Protein AF-A0A1F3RFE7-F1 (afdb_monomer)

Secondary structure (DSSP, 8-state):
--S-BSS-EEEEEEEEEE-TTPPPEEEEEEEESSTTSS-EEEEEEEE--SS-EEEEEEEEE-SSBEEEEEE--SS---EEEEEEEEE----------TTTT--TT--BS-TT-TTSEEEE-SS-EEEEETTTTEEEEEEEEE-GGG---PPP----B--TTS-TTS----GGGGTTSSSEEEESS-GGG--SSHHHHHHHTBGGGEEEE-HHIIIIIIHHHHHHHHHHHHTTEEEEEEEEEESS-EEETTEEESEEGGGTEE--SEEEEEEEEEES-S-HHHH--TT-EEEEEEEE-BTT--SS-GGGGEE-HHHHHHHH---TTTTS-HHHHHHHHT---

Mean predicted aligned error: 4.18 Å

pLDDT: mean 96.56, std 3.45, range [63.28, 98.94]

Solvent-accessible surface area (backbone atoms only — not comparable to full-atom values): 17774 Å² total; per-residue (Å²): 95,101,58,68,41,70,49,20,28,31,37,37,36,39,29,34,16,21,35,84,86,44,53,73,33,32,36,28,39,29,37,14,72,61,92,69,76,54,77,47,81,72,48,78,46,81,34,79,39,70,58,79,42,74,48,82,44,78,63,69,38,74,39,53,32,27,48,44,82,40,83,62,46,97,65,92,47,49,69,43,74,61,63,73,49,75,40,60,34,54,59,69,58,55,83,60,68,43,55,71,44,35,62,40,72,70,47,40,81,40,83,93,37,48,62,36,22,34,48,82,51,100,78,38,32,30,26,33,15,52,79,40,40,27,34,59,32,34,30,24,48,43,23,49,53,33,52,60,79,35,70,89,71,89,61,61,34,51,47,80,87,56,61,87,88,48,79,68,52,44,62,72,50,45,60,93,55,44,36,38,87,29,56,56,58,49,50,82,67,23,13,46,39,58,69,51,26,53,60,36,31,26,36,65,39,25,43,55,23,8,50,38,19,45,77,28,19,50,42,43,50,50,51,48,51,53,54,44,16,68,68,59,19,28,36,45,36,39,24,35,51,41,76,62,46,14,22,27,82,85,45,78,34,50,48,37,57,92,58,50,28,49,17,23,26,26,36,37,39,41,36,40,52,42,70,33,48,76,64,61,67,79,68,60,50,65,81,46,53,54,50,24,37,56,41,63,22,23,48,85,37,58,51,71,69,44,73,82,29,56,38,26,44,53,60,51,24,77,71,70,76,38,45,71,51,66,61,44,59,64,83,34,39,61,52,44,28,69,41,69,121

Radius of gyration: 24.04 Å; Cα contacts (8 Å, |Δi|>4): 835; chains: 1; bounding box: 62×42×63 Å

Structure (mmCIF, N/CA/C/O backbone):
data_AF-A0A1F3RFE7-F1
#
_entry.id   AF-A0A1F3RFE7-F1
#
loop_
_atom_site.group_PDB
_atom_site.id
_atom_site.type_symbol
_atom_site.label_atom_id
_atom_site.label_alt_id
_atom_site.label_comp_id
_atom_site.label_asym_id
_atom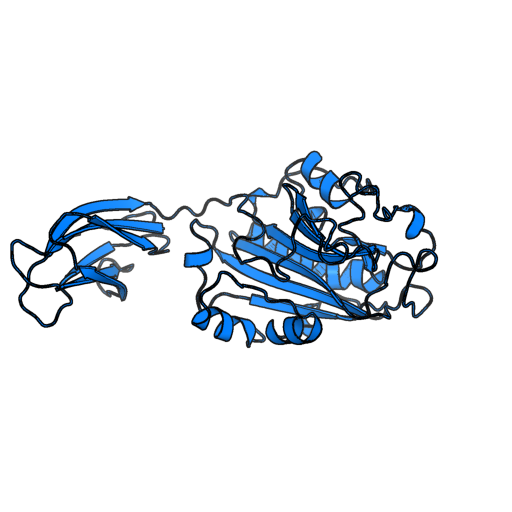_site.label_entity_id
_atom_site.label_seq_id
_atom_site.pdbx_PDB_ins_code
_atom_site.Cartn_x
_atom_site.Cartn_y
_atom_site.Cartn_z
_atom_site.occupancy
_atom_site.B_iso_or_equiv
_atom_site.auth_seq_id
_atom_site.auth_comp_id
_atom_site.auth_asym_id
_atom_site.auth_atom_id
_atom_site.pdbx_PDB_model_num
ATOM 1 N N . MET A 1 1 ? -20.368 6.779 30.791 1.00 66.25 1 MET A N 1
ATOM 2 C CA . MET A 1 1 ? -19.354 7.217 31.783 1.00 66.25 1 MET A CA 1
ATOM 3 C C . MET A 1 1 ? -19.414 8.733 31.907 1.00 66.25 1 MET A C 1
ATOM 5 O O . MET A 1 1 ? -19.611 9.380 30.891 1.00 66.25 1 MET A O 1
ATOM 9 N N . ASN A 1 2 ? -19.243 9.307 33.105 1.00 80.50 2 ASN A N 1
ATOM 10 C CA . ASN A 1 2 ? -19.330 10.768 33.316 1.00 80.50 2 ASN A CA 1
ATOM 11 C C . ASN A 1 2 ? -17.983 11.498 33.159 1.00 80.50 2 ASN A C 1
ATOM 13 O O . ASN A 1 2 ? -17.828 12.623 33.624 1.00 80.50 2 ASN A O 1
ATOM 17 N N . PHE A 1 3 ? -16.996 10.860 32.532 1.00 86.44 3 PHE A N 1
ATOM 18 C CA . PHE A 1 3 ? -15.676 11.431 32.287 1.00 86.44 3 PHE A CA 1
ATOM 19 C C . PHE A 1 3 ? -15.233 11.130 30.857 1.00 86.44 3 PHE A C 1
ATOM 21 O O . PHE A 1 3 ? -15.746 10.207 30.224 1.00 86.44 3 PHE A O 1
ATOM 28 N N . ASN A 1 4 ? -14.288 11.922 30.357 1.00 92.12 4 ASN A N 1
ATOM 29 C CA . ASN A 1 4 ? -13.714 11.739 29.030 1.00 92.12 4 ASN A CA 1
ATOM 30 C C . ASN A 1 4 ? -12.366 11.026 29.139 1.00 92.12 4 ASN A C 1
ATOM 32 O O . ASN A 1 4 ? -11.594 11.308 30.055 1.00 92.12 4 ASN A O 1
ATOM 36 N N . LEU A 1 5 ? -12.072 10.174 28.167 1.00 94.38 5 LEU A N 1
ATOM 37 C CA . LEU A 1 5 ? -10.718 9.734 27.867 1.00 94.38 5 LEU A CA 1
ATOM 38 C C . LEU A 1 5 ? -10.001 10.852 27.118 1.00 94.38 5 LEU A C 1
ATOM 40 O O . LEU A 1 5 ? -10.597 11.489 26.250 1.00 94.38 5 LEU A O 1
ATOM 44 N N . SER A 1 6 ? -8.735 11.093 27.446 1.00 93.25 6 SER A N 1
ATOM 45 C CA . SER A 1 6 ? -7.940 12.153 26.811 1.00 93.25 6 SER A CA 1
ATOM 46 C C . SER A 1 6 ? -7.315 11.710 25.486 1.00 93.25 6 SER A C 1
ATOM 48 O O . SER A 1 6 ? -7.152 12.534 24.590 1.00 93.25 6 SER A O 1
ATOM 50 N N . ASN A 1 7 ? -6.998 10.418 25.359 1.00 92.56 7 ASN A N 1
ATOM 51 C CA . ASN A 1 7 ? -6.187 9.863 24.271 1.00 92.56 7 ASN A CA 1
ATOM 52 C C . ASN A 1 7 ? -7.011 9.137 23.197 1.00 92.56 7 ASN A C 1
ATOM 54 O O . ASN A 1 7 ? -6.445 8.495 22.320 1.00 92.56 7 ASN A O 1
ATOM 58 N N . GLY A 1 8 ? -8.338 9.216 23.244 1.00 94.75 8 GLY A N 1
ATOM 59 C CA . GLY A 1 8 ? -9.189 8.486 22.306 1.00 94.75 8 GLY A CA 1
ATOM 60 C C . GLY A 1 8 ? -9.403 7.033 22.695 1.00 94.75 8 GLY A C 1
ATOM 61 O O . GLY A 1 8 ? -9.153 6.636 23.831 1.00 94.75 8 GLY A O 1
ATOM 62 N N . ALA A 1 9 ? -9.909 6.257 21.745 1.00 95.69 9 ALA A N 1
ATOM 63 C CA . ALA A 1 9 ? -10.039 4.815 21.862 1.00 95.69 9 ALA A CA 1
ATOM 64 C C . ALA A 1 9 ? -9.860 4.154 20.494 1.00 95.69 9 ALA A C 1
ATOM 66 O O . ALA A 1 9 ? -10.574 4.473 19.539 1.00 95.69 9 ALA A O 1
ATOM 67 N N . SER A 1 10 ? -8.933 3.205 20.413 1.00 95.50 10 SER A N 1
ATOM 68 C CA . SER A 1 10 ? -8.757 2.335 19.249 1.00 95.50 10 SER A CA 1
ATOM 69 C C . SER A 1 10 ? -9.736 1.167 19.310 1.00 95.50 10 SER A C 1
ATOM 71 O O . SER A 1 10 ? -10.573 0.997 18.421 1.00 95.50 10 SER A O 1
ATOM 73 N N . ARG A 1 11 ? -9.698 0.413 20.409 1.00 95.94 11 ARG A N 1
ATOM 74 C CA . ARG A 1 11 ? -10.476 -0.807 20.615 1.00 95.94 11 ARG A CA 1
ATOM 75 C C . ARG A 1 11 ? -11.133 -0.818 21.989 1.00 95.94 11 ARG A C 1
ATOM 77 O O . ARG A 1 11 ? -10.543 -0.420 22.988 1.00 95.94 11 ARG A O 1
ATOM 84 N N . ILE A 1 12 ? -12.366 -1.303 22.041 1.00 96.88 12 ILE A N 1
ATOM 85 C CA . ILE A 1 12 ? -13.178 -1.411 23.250 1.00 96.88 12 ILE A CA 1
ATOM 86 C C . ILE A 1 12 ? -13.664 -2.848 23.360 1.00 96.88 12 ILE A C 1
ATOM 88 O O . ILE A 1 12 ? -14.218 -3.393 22.409 1.00 96.88 12 ILE A O 1
ATOM 92 N N . ILE A 1 13 ? -13.456 -3.466 24.515 1.00 97.44 13 ILE A N 1
ATOM 93 C CA . ILE A 1 13 ? -13.870 -4.838 24.793 1.00 97.44 13 ILE A CA 1
ATOM 94 C C . ILE A 1 13 ? -14.879 -4.803 25.933 1.00 97.44 13 ILE A C 1
ATOM 96 O O . ILE A 1 13 ? -14.584 -4.267 27.001 1.00 97.44 13 ILE A O 1
ATOM 100 N N . VAL A 1 14 ? -16.059 -5.378 25.702 1.00 97.31 14 VAL A N 1
ATOM 101 C CA . VAL A 1 14 ? -17.155 -5.409 26.678 1.00 97.31 14 VAL A CA 1
ATOM 102 C C . VAL A 1 14 ? -17.560 -6.848 26.954 1.00 97.31 14 VAL A C 1
ATOM 104 O O . VAL A 1 14 ? -18.025 -7.558 26.059 1.00 97.31 14 VAL A O 1
ATOM 107 N N . SER A 1 15 ? -17.420 -7.271 28.207 1.00 97.88 15 SER A N 1
ATOM 108 C CA . SER A 1 15 ? -18.002 -8.521 28.687 1.00 97.88 15 SER A CA 1
ATOM 109 C C . SER A 1 15 ? -19.514 -8.356 28.829 1.00 97.88 15 SER A C 1
ATOM 111 O O . SER A 1 15 ? -19.982 -7.475 29.552 1.00 97.88 15 SER A O 1
ATOM 113 N N . ASN A 1 16 ? -20.291 -9.191 28.140 1.00 97.31 16 ASN A N 1
ATOM 114 C CA . ASN A 1 16 ? -21.745 -9.151 28.214 1.00 97.31 16 ASN A CA 1
ATOM 115 C C . ASN A 1 16 ? -22.404 -10.533 28.120 1.00 97.31 16 ASN A C 1
ATOM 117 O O . ASN A 1 16 ? -21.792 -11.512 27.694 1.00 97.31 16 ASN A O 1
ATOM 121 N N . ALA A 1 17 ? -23.651 -10.612 28.583 1.00 97.69 17 ALA A N 1
ATOM 122 C CA . ALA A 1 17 ? -24.504 -11.794 28.507 1.00 97.69 17 ALA A CA 1
ATOM 123 C C . ALA A 1 17 ? -25.983 -11.422 28.651 1.00 97.69 17 ALA A C 1
ATOM 125 O O . ALA A 1 17 ? -26.333 -10.384 29.211 1.00 97.69 17 ALA A O 1
ATOM 126 N N . ILE A 1 18 ? -26.865 -12.309 28.208 1.00 97.44 18 ILE A N 1
ATOM 127 C CA . ILE A 1 18 ? -28.293 -12.246 28.500 1.00 97.44 18 ILE A CA 1
ATOM 128 C C . ILE A 1 18 ? -28.485 -12.331 30.020 1.00 97.44 18 ILE A C 1
ATOM 130 O O . ILE A 1 18 ? -27.854 -13.149 30.697 1.00 97.44 18 ILE A O 1
ATOM 134 N N . TYR A 1 19 ? -29.359 -11.488 30.570 1.00 96.88 19 TYR A N 1
ATOM 135 C CA . TYR A 1 19 ? -29.673 -11.522 31.994 1.00 96.88 19 TYR A CA 1
ATOM 136 C C . TYR A 1 19 ? -30.578 -12.714 32.335 1.00 96.88 19 TYR A C 1
ATOM 138 O O . TYR A 1 19 ? -31.718 -12.791 31.880 1.00 96.88 19 TYR A O 1
ATOM 146 N N . GLY A 1 20 ? -30.113 -13.618 33.201 1.00 95.31 20 GLY A N 1
ATOM 147 C CA . GLY A 1 20 ? -30.935 -14.704 33.740 1.00 95.31 20 GLY A CA 1
ATOM 148 C C . GLY A 1 20 ? -31.538 -15.587 32.644 1.00 95.31 20 GLY A C 1
ATOM 149 O O . GLY A 1 20 ? -30.804 -16.232 31.901 1.00 95.31 20 GLY A O 1
ATOM 150 N N . VAL A 1 21 ? -32.872 -15.614 32.568 1.00 95.12 21 VAL A N 1
ATOM 151 C CA . VAL A 1 21 ? -33.660 -16.376 31.578 1.00 95.12 21 VAL A CA 1
ATOM 152 C C . VAL A 1 21 ? -34.335 -15.474 30.541 1.00 95.12 21 VAL A C 1
ATOM 154 O O . VAL A 1 21 ? -35.239 -15.922 29.837 1.00 95.12 21 VAL A O 1
ATOM 157 N N . ASP A 1 22 ? -33.944 -14.199 30.476 1.00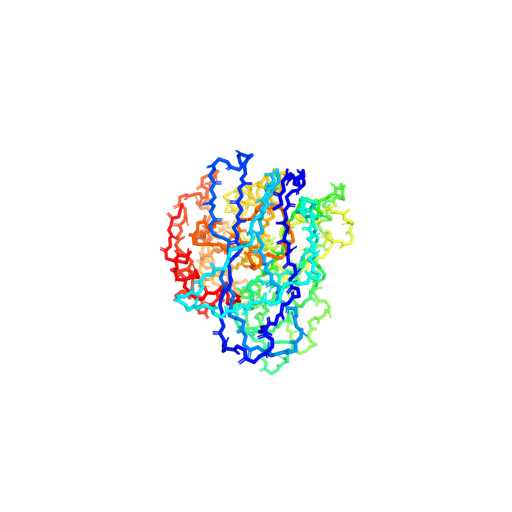 97.19 22 ASP A N 1
ATOM 158 C CA . ASP A 1 22 ? -34.456 -13.277 29.468 1.00 97.19 22 ASP A CA 1
ATOM 159 C C . ASP A 1 22 ? -34.104 -13.807 28.052 1.00 97.19 22 ASP A C 1
ATOM 161 O O . ASP A 1 22 ? -33.265 -14.691 27.884 1.00 97.19 22 ASP A O 1
ATOM 165 N N . GLN A 1 23 ? -34.768 -13.309 27.010 1.00 95.56 23 GLN A N 1
ATOM 166 C CA . GLN A 1 23 ? -34.441 -13.670 25.623 1.00 95.56 23 GLN A CA 1
ATOM 167 C C . GLN A 1 23 ? -33.270 -12.827 25.091 1.00 95.56 23 GLN A C 1
ATOM 169 O O . GLN A 1 23 ? -32.826 -11.876 25.738 1.00 95.56 23 GLN A O 1
ATOM 174 N N . SER A 1 24 ? -32.782 -13.147 23.886 1.00 95.44 24 SER A N 1
ATOM 175 C CA . SER A 1 24 ? -31.752 -12.343 23.219 1.00 95.44 24 SER A CA 1
ATOM 176 C C . SER A 1 24 ? -32.157 -10.870 23.113 1.00 95.44 24 SER A C 1
ATOM 178 O O . SER A 1 24 ? -33.315 -10.523 22.854 1.00 95.44 24 SER A O 1
ATOM 180 N N . SER A 1 25 ? -31.175 -9.998 23.314 1.00 95.56 25 SER A N 1
ATOM 181 C CA . SER A 1 25 ? -31.355 -8.548 23.340 1.00 95.56 25 SER A CA 1
ATOM 182 C C . SER A 1 25 ? -30.183 -7.860 22.633 1.00 95.56 25 SER A C 1
ATOM 184 O O . SER A 1 25 ? -29.285 -8.516 22.108 1.00 95.56 25 SER A O 1
ATOM 186 N N . GLN A 1 26 ? -30.204 -6.535 22.564 1.00 96.31 26 GLN A N 1
ATOM 187 C CA . GLN A 1 26 ? -29.203 -5.728 21.877 1.00 96.31 26 GLN A CA 1
ATOM 188 C C . GLN A 1 26 ? -28.777 -4.562 22.756 1.00 96.31 26 GLN A C 1
ATOM 190 O O . GLN A 1 26 ? -29.587 -3.964 23.471 1.00 96.31 26 GLN A O 1
ATOM 195 N N . TRP A 1 27 ? -27.499 -4.222 22.668 1.00 96.19 27 TRP A N 1
ATOM 196 C CA . TRP A 1 27 ? -26.968 -2.982 23.206 1.00 96.19 27 TRP A CA 1
ATOM 197 C C . TRP A 1 27 ? -26.151 -2.270 22.135 1.00 96.19 27 TRP A C 1
ATOM 199 O O . TRP A 1 27 ? -25.726 -2.854 21.141 1.00 96.19 27 TRP A O 1
ATOM 209 N N . SER A 1 28 ? -25.951 -0.975 22.319 1.00 96.88 28 SER A N 1
ATOM 210 C CA . SER A 1 28 ? -25.206 -0.139 21.391 1.00 96.88 28 SER A CA 1
ATOM 211 C C . SER A 1 28 ? -24.190 0.701 22.136 1.00 96.88 28 SER A C 1
ATOM 213 O O . SER A 1 28 ? -24.470 1.208 23.225 1.00 96.88 28 SER A O 1
ATOM 215 N N . LEU A 1 29 ? -23.015 0.842 21.535 1.00 97.00 29 LEU A N 1
ATOM 216 C CA . LEU A 1 29 ? -21.979 1.746 21.997 1.00 97.00 29 LEU A CA 1
ATOM 217 C C . LEU A 1 29 ? -22.152 3.088 21.292 1.00 97.00 29 LEU A C 1
ATOM 219 O O . LEU A 1 29 ? -22.315 3.135 20.072 1.00 97.00 29 LEU A O 1
ATOM 223 N N . TRP A 1 30 ? -22.094 4.169 22.055 1.00 97.31 30 TRP A N 1
ATOM 224 C CA . TRP A 1 30 ? -22.169 5.539 21.566 1.00 97.31 30 TRP A CA 1
ATOM 225 C C . TRP A 1 30 ? -20.961 6.321 22.051 1.00 97.31 30 TRP A C 1
ATOM 227 O O . TRP A 1 30 ? -20.507 6.109 23.177 1.00 97.31 30 TRP A O 1
ATOM 237 N N . SER A 1 31 ? -20.471 7.236 21.223 1.00 97.12 31 SER A N 1
ATOM 238 C CA . SER A 1 31 ? -19.371 8.134 21.547 1.00 97.12 31 SER A CA 1
ATOM 239 C C . SER A 1 31 ? -19.787 9.597 21.438 1.00 97.12 31 SER A C 1
ATOM 241 O O . SER A 1 31 ? -20.692 9.953 20.682 1.00 97.12 31 SER A O 1
ATOM 243 N N . SER A 1 32 ? -19.112 10.446 22.203 1.00 97.00 32 SER A N 1
ATOM 244 C CA . SER A 1 32 ? -19.192 11.901 22.115 1.00 97.00 32 SER A CA 1
ATOM 245 C C . SER A 1 32 ? -17.781 12.474 22.188 1.00 97.00 32 SER A C 1
ATOM 247 O O . SER A 1 32 ? -17.002 12.102 23.067 1.00 97.00 32 SER A O 1
ATOM 249 N N . VAL A 1 33 ? -17.457 13.379 21.267 1.00 96.00 33 VAL A N 1
ATOM 250 C CA . VAL A 1 33 ? -16.163 14.089 21.202 1.00 96.00 33 VAL A CA 1
ATOM 251 C C . VAL A 1 33 ? -16.275 15.547 21.669 1.00 96.00 33 VAL A C 1
ATOM 253 O O . VAL A 1 33 ? -15.308 16.300 21.623 1.00 96.00 33 VAL A O 1
ATOM 256 N N . ASP A 1 34 ? -17.456 15.948 22.144 1.00 94.88 34 ASP A N 1
ATOM 257 C CA . ASP A 1 34 ? -17.828 17.318 22.508 1.00 94.88 34 ASP A CA 1
ATOM 258 C C . ASP A 1 34 ? -18.398 17.399 23.934 1.00 94.88 34 ASP A C 1
ATOM 260 O O . ASP A 1 34 ? -19.372 18.093 24.214 1.00 94.88 34 ASP A O 1
ATOM 264 N N . ASP A 1 35 ? -17.780 16.664 24.861 1.00 92.88 35 ASP A N 1
ATOM 265 C CA . ASP A 1 35 ? -18.133 16.670 26.287 1.00 92.88 35 ASP A CA 1
ATOM 266 C C . ASP A 1 35 ? -19.557 16.180 26.619 1.00 92.88 35 ASP A C 1
ATOM 268 O O . ASP A 1 35 ? -20.080 16.442 27.708 1.00 92.88 35 ASP A O 1
ATOM 272 N N . GLY A 1 36 ? -20.146 15.366 25.743 1.00 94.00 36 GLY A N 1
ATOM 273 C CA . GLY A 1 36 ? -21.456 14.741 25.928 1.00 94.00 36 GLY A CA 1
ATOM 274 C C . GLY A 1 36 ? -22.619 15.534 25.335 1.00 94.00 36 GLY A C 1
ATOM 275 O O . GLY A 1 36 ? -23.761 15.215 25.669 1.00 94.00 36 GLY A O 1
ATOM 276 N N . LEU A 1 37 ? -22.355 16.550 24.503 1.00 94.50 37 LEU A N 1
ATOM 277 C CA . LEU A 1 37 ? -23.399 17.351 23.858 1.00 94.50 37 LEU A CA 1
ATOM 278 C C . LEU A 1 37 ? -24.051 16.588 22.697 1.00 94.50 37 LEU A C 1
ATOM 280 O O . LEU A 1 37 ? -25.279 16.521 22.625 1.00 94.50 37 LEU A O 1
ATOM 284 N N . VAL A 1 38 ? -23.246 15.974 21.827 1.00 96.06 38 VAL A N 1
ATOM 285 C CA . VAL A 1 38 ? -23.704 15.157 20.699 1.00 96.06 38 VAL A CA 1
ATOM 286 C C . VAL A 1 38 ? -23.174 13.737 20.834 1.00 96.06 38 VAL A C 1
ATOM 288 O O . VAL A 1 38 ? -22.001 13.506 21.122 1.00 96.06 38 VAL A O 1
ATOM 291 N N . TRP A 1 39 ? -24.058 12.768 20.591 1.00 97.00 39 TRP A N 1
ATOM 292 C CA . TRP A 1 39 ? -23.745 11.345 20.662 1.00 97.00 39 TRP A CA 1
ATOM 293 C C . TRP A 1 39 ? -23.940 10.674 19.311 1.00 97.00 39 TRP A C 1
ATOM 295 O O . TRP A 1 39 ? -25.042 10.689 18.760 1.00 97.00 39 TRP A O 1
ATOM 305 N N . LEU A 1 40 ? -22.890 10.021 18.822 1.00 96.25 40 LEU A N 1
ATOM 306 C CA . LEU A 1 40 ? -22.911 9.214 17.608 1.00 96.25 40 LEU A CA 1
ATOM 307 C C . LEU A 1 40 ? -22.833 7.734 17.972 1.00 96.25 40 LEU A C 1
ATOM 309 O O . LEU A 1 40 ? -22.134 7.343 18.907 1.00 96.25 40 LEU A O 1
ATOM 313 N N . LYS A 1 41 ? -23.585 6.898 17.256 1.00 96.38 41 LYS A N 1
ATOM 314 C CA . LYS A 1 41 ? -23.546 5.450 17.461 1.00 96.38 41 LYS A CA 1
ATOM 315 C C . LYS A 1 41 ? -22.262 4.903 16.840 1.00 96.38 41 LYS A C 1
ATOM 317 O O . LYS A 1 41 ? -22.023 5.130 15.662 1.00 96.38 41 LYS A O 1
ATOM 322 N N . VAL A 1 42 ? -21.485 4.166 17.628 1.00 95.25 42 VAL A N 1
ATOM 323 C CA . VAL A 1 42 ? -20.241 3.508 17.203 1.00 95.25 42 VAL A CA 1
ATOM 324 C C . VAL A 1 42 ? -20.514 2.078 16.751 1.00 95.25 42 VAL A C 1
ATOM 326 O O . VAL A 1 42 ? -20.039 1.656 15.707 1.00 95.25 42 VAL A O 1
ATOM 329 N N . ALA A 1 43 ? -21.302 1.328 17.525 1.00 95.50 43 ALA A N 1
ATOM 330 C CA . ALA A 1 43 ? -21.611 -0.065 17.216 1.00 95.50 43 ALA A CA 1
ATOM 331 C C . ALA A 1 43 ? -22.969 -0.485 17.783 1.00 95.50 43 ALA A C 1
ATOM 333 O O . ALA A 1 43 ? -23.477 0.111 18.738 1.00 95.50 43 ALA A O 1
ATOM 334 N N . ASN A 1 44 ? -23.540 -1.546 17.215 1.00 96.19 44 ASN A N 1
ATOM 335 C CA . ASN A 1 44 ? -24.683 -2.266 17.768 1.00 96.19 44 ASN A CA 1
ATOM 336 C C . ASN A 1 44 ? -24.319 -3.746 17.903 1.00 96.19 44 ASN A C 1
ATOM 338 O O . ASN A 1 44 ? -23.855 -4.353 16.943 1.00 96.19 44 ASN A O 1
ATOM 342 N N . VAL A 1 45 ? -24.547 -4.316 19.080 1.00 96.25 45 VAL A N 1
ATOM 343 C CA . VAL A 1 45 ? -24.102 -5.657 19.455 1.00 96.25 45 VAL A CA 1
ATOM 344 C C . VAL A 1 45 ? -25.305 -6.520 19.812 1.00 96.25 45 VAL A C 1
ATOM 346 O O . VAL A 1 45 ? -26.179 -6.116 20.583 1.00 96.25 45 VAL A O 1
ATOM 349 N N . ASN A 1 46 ? -25.340 -7.728 19.247 1.00 95.50 46 ASN A N 1
ATOM 350 C CA . ASN A 1 46 ? -26.356 -8.732 19.540 1.00 95.50 46 ASN A CA 1
ATOM 351 C C . ASN A 1 46 ? -25.926 -9.575 20.739 1.00 95.50 46 ASN A C 1
ATOM 353 O O . ASN A 1 46 ? -24.975 -10.349 20.645 1.00 95.50 46 ASN A O 1
ATOM 357 N N . CYS A 1 47 ? -26.670 -9.476 21.837 1.00 95.50 47 CYS A N 1
ATOM 358 C CA . CYS A 1 47 ? -26.455 -10.291 23.018 1.00 95.50 47 CYS A CA 1
ATOM 359 C C . CYS A 1 47 ? -27.256 -11.595 22.928 1.00 95.50 47 CYS A C 1
ATOM 361 O O . CYS A 1 47 ? -28.485 -11.597 23.043 1.00 95.50 47 CYS A O 1
ATOM 363 N N . THR A 1 48 ? -26.559 -12.709 22.690 1.00 95.19 48 THR A N 1
ATOM 364 C CA . THR A 1 48 ? -27.193 -13.997 22.334 1.00 95.19 48 THR A CA 1
ATOM 365 C C . THR A 1 48 ? -26.891 -15.143 23.298 1.00 95.19 48 THR A C 1
ATOM 367 O O . THR A 1 48 ? -27.505 -16.202 23.191 1.00 95.19 48 THR A O 1
ATOM 370 N N . LYS A 1 49 ? -25.976 -14.955 24.256 1.00 96.88 49 LYS A N 1
ATOM 371 C CA . LYS A 1 49 ? -25.518 -16.017 25.167 1.00 96.88 49 LYS A CA 1
ATOM 372 C C . LYS A 1 49 ? -25.866 -15.692 26.614 1.00 96.88 49 LYS A C 1
ATOM 374 O O . LYS A 1 49 ? -25.727 -14.551 27.031 1.00 96.88 49 LYS A O 1
ATOM 379 N N . HIS A 1 50 ? -26.242 -16.705 27.393 1.00 96.38 50 HIS A N 1
ATOM 380 C CA . HIS A 1 50 ? -26.501 -16.575 28.838 1.00 96.38 50 HIS A CA 1
ATOM 381 C C . HIS A 1 50 ? -25.224 -16.577 29.697 1.00 96.38 50 HIS A C 1
ATOM 383 O O . HIS A 1 50 ? -25.261 -16.219 30.870 1.00 96.38 50 HIS A O 1
ATOM 389 N N . THR A 1 51 ? -24.086 -16.981 29.130 1.00 97.00 51 THR A N 1
ATOM 390 C CA . THR A 1 51 ? -22.769 -16.941 29.781 1.00 97.00 51 THR A CA 1
ATOM 391 C C . THR A 1 51 ? -21.990 -15.722 29.312 1.00 97.00 51 THR A C 1
ATOM 393 O O . THR A 1 51 ? -22.013 -15.444 28.113 1.00 97.00 51 THR A O 1
ATOM 396 N N . LEU A 1 52 ? -21.263 -15.051 30.217 1.00 96.94 52 LEU A N 1
ATOM 397 C CA . LEU A 1 52 ? -20.413 -13.905 29.871 1.00 96.94 52 LEU A CA 1
ATOM 398 C C . LEU A 1 52 ? -19.458 -14.252 28.726 1.00 96.94 52 LEU A C 1
ATOM 400 O O . LEU A 1 52 ? -18.753 -15.261 28.760 1.00 96.94 52 LEU A O 1
ATOM 404 N N . TYR A 1 53 ? -19.441 -13.391 27.719 1.00 96.62 53 TYR A N 1
ATOM 405 C CA . TYR A 1 53 ? -18.488 -13.421 26.623 1.00 96.62 53 TYR A CA 1
ATOM 406 C C . TYR A 1 53 ? -18.078 -11.995 26.269 1.00 96.62 53 TYR A C 1
ATOM 408 O O . TYR A 1 53 ? -18.745 -11.034 26.643 1.00 96.62 53 TYR A O 1
ATOM 416 N N . LYS A 1 54 ? -16.947 -11.862 25.581 1.00 97.19 54 LYS A N 1
ATOM 417 C CA . LYS A 1 54 ? -16.382 -10.568 25.208 1.00 97.19 54 LYS A CA 1
ATOM 418 C C . LYS A 1 54 ? -16.769 -10.233 23.776 1.00 97.19 54 LYS A C 1
ATOM 420 O O . LYS A 1 54 ? -16.500 -11.034 22.883 1.00 97.19 54 LYS A O 1
ATOM 425 N N . ASP A 1 55 ? -17.339 -9.053 23.582 1.00 97.00 55 ASP A N 1
ATOM 426 C CA . ASP A 1 55 ? -17.453 -8.421 22.271 1.00 97.00 55 ASP A CA 1
ATOM 427 C C . ASP A 1 55 ? -16.358 -7.366 22.120 1.00 97.00 55 ASP A C 1
ATOM 429 O O . ASP A 1 55 ? -16.091 -6.601 23.050 1.00 97.00 55 ASP A O 1
ATOM 433 N N . THR A 1 56 ? -15.732 -7.333 20.945 1.00 96.50 56 THR A N 1
ATOM 434 C CA . THR A 1 56 ? -14.673 -6.383 20.588 1.00 96.50 56 THR A CA 1
ATOM 435 C C . THR A 1 56 ? -15.215 -5.385 19.574 1.00 96.50 56 THR A C 1
ATOM 437 O O . THR A 1 56 ? -15.764 -5.777 18.548 1.00 96.50 56 THR A O 1
ATOM 440 N N . ILE A 1 57 ? -15.037 -4.097 19.847 1.00 96.38 57 ILE A N 1
ATOM 441 C CA . ILE A 1 57 ? -15.477 -2.984 19.008 1.00 96.38 57 ILE A CA 1
ATOM 442 C C . ILE A 1 57 ? -14.259 -2.135 18.658 1.00 96.38 57 ILE A C 1
ATOM 444 O O . ILE A 1 57 ? -13.557 -1.664 19.550 1.00 96.38 57 ILE A O 1
ATOM 448 N N . TYR A 1 58 ? -14.032 -1.904 17.370 1.00 94.69 58 TYR A N 1
ATOM 449 C CA . TYR A 1 58 ? -13.012 -0.975 16.887 1.00 94.69 58 TYR A CA 1
ATOM 450 C C . TYR A 1 58 ? -13.644 0.407 16.746 1.00 94.69 58 TYR A C 1
ATOM 452 O O . TYR A 1 58 ? -14.462 0.632 15.860 1.00 94.69 58 TYR A O 1
ATOM 460 N N . ALA A 1 59 ? -13.337 1.304 17.681 1.00 93.12 59 ALA A N 1
ATOM 461 C CA . ALA A 1 59 ? -13.929 2.638 17.718 1.00 93.12 59 ALA A CA 1
ATOM 462 C C . ALA A 1 59 ? -13.191 3.605 16.788 1.00 93.12 59 ALA A C 1
ATOM 464 O O . ALA A 1 59 ? -13.829 4.440 16.153 1.00 93.12 59 ALA A O 1
ATOM 465 N N . ASN A 1 60 ? -11.864 3.479 16.708 1.00 92.31 60 ASN A N 1
ATOM 466 C CA . ASN A 1 60 ? -10.998 4.296 15.860 1.00 92.31 60 ASN A CA 1
ATOM 467 C C . ASN A 1 60 ? -11.186 5.813 16.045 1.00 92.31 60 ASN A C 1
ATOM 469 O O . ASN A 1 60 ? -11.175 6.585 15.087 1.00 92.31 60 ASN A O 1
ATOM 473 N N . ILE A 1 61 ? -11.358 6.246 17.297 1.00 93.56 61 ILE A N 1
ATOM 474 C CA . ILE A 1 61 ? -11.577 7.649 17.657 1.00 93.56 61 ILE A CA 1
ATOM 475 C C . ILE A 1 61 ? -10.297 8.202 18.268 1.00 93.56 61 ILE A C 1
ATOM 477 O O . ILE A 1 61 ? -9.912 7.794 19.360 1.00 93.56 61 ILE A O 1
ATOM 481 N N . SER A 1 62 ? -9.664 9.164 17.602 1.00 92.19 62 SER A N 1
ATOM 482 C CA . SER A 1 62 ? -8.516 9.892 18.150 1.00 92.19 62 SER A CA 1
ATOM 483 C C . SER A 1 62 ? -8.952 11.055 19.045 1.00 92.19 62 SER A C 1
ATOM 485 O O . SER A 1 62 ? -9.937 11.733 18.747 1.00 92.19 62 SER A O 1
ATOM 487 N N . GLY A 1 63 ? -8.154 11.372 20.065 1.00 92.69 63 GLY A N 1
ATOM 488 C CA . GLY A 1 63 ? -8.370 12.549 20.909 1.00 92.69 63 GLY A CA 1
ATOM 489 C C . GLY A 1 63 ? -9.518 12.388 21.906 1.00 92.69 63 GLY A C 1
ATOM 490 O O . GLY A 1 63 ? -9.995 11.293 22.174 1.00 92.69 63 GLY A O 1
ATOM 491 N N . LYS A 1 64 ? -9.948 13.489 22.520 1.00 95.31 64 LYS A N 1
ATOM 492 C CA . LYS A 1 64 ? -10.871 13.437 23.658 1.00 95.31 64 LYS A CA 1
ATOM 493 C C . LYS A 1 64 ? -12.207 12.772 23.294 1.00 95.31 64 LYS A C 1
ATOM 495 O O . LYS A 1 64 ? -12.900 13.237 22.395 1.00 95.31 64 LYS A O 1
ATOM 500 N N . VAL A 1 65 ? -12.603 11.735 24.037 1.00 96.88 65 VAL A N 1
ATOM 501 C CA . VAL A 1 65 ? -13.843 10.983 23.775 1.00 96.88 65 VAL A CA 1
ATOM 502 C C . VAL A 1 65 ? -14.524 10.505 25.056 1.00 96.88 65 VAL A C 1
ATOM 504 O O . VAL A 1 65 ? -13.877 10.150 26.041 1.00 96.88 65 VAL A O 1
ATOM 507 N N . ARG A 1 66 ? -15.855 10.474 25.047 1.00 96.25 66 ARG A N 1
ATOM 508 C CA . ARG A 1 66 ? -16.711 9.883 26.080 1.00 96.25 66 ARG A CA 1
ATOM 509 C C . ARG A 1 66 ? -17.553 8.770 25.484 1.00 96.25 66 ARG A C 1
ATOM 511 O O . ARG A 1 66 ? -17.995 8.900 24.349 1.00 96.25 66 ARG A O 1
ATOM 518 N N . PHE A 1 67 ? -17.843 7.735 26.274 1.00 96.31 67 PHE A N 1
ATOM 519 C CA . PHE A 1 67 ? -18.698 6.623 25.853 1.00 96.31 67 PHE A CA 1
ATOM 520 C C . PHE A 1 67 ? -19.945 6.424 26.722 1.00 96.31 67 PHE A C 1
ATOM 522 O O . PHE A 1 67 ? -19.933 6.618 27.948 1.00 96.31 67 PHE A O 1
ATOM 529 N N . GLU A 1 68 ? -21.001 5.957 26.060 1.00 95.81 68 GLU A N 1
ATOM 530 C CA . GLU A 1 68 ? -22.252 5.462 26.626 1.00 95.81 68 GLU A CA 1
ATOM 531 C C . GLU A 1 68 ? -22.584 4.087 26.046 1.00 95.81 68 GLU A C 1
ATOM 533 O O . GLU A 1 68 ? -22.443 3.853 24.848 1.00 95.81 68 GLU A O 1
ATOM 538 N N . ILE A 1 69 ? -23.077 3.192 26.900 1.00 95.62 69 ILE A N 1
ATOM 539 C CA . ILE A 1 69 ? -23.712 1.945 26.479 1.00 95.62 69 ILE A CA 1
ATOM 540 C C . ILE A 1 69 ? -25.214 2.143 26.641 1.00 95.62 69 ILE A C 1
ATOM 542 O O . ILE A 1 69 ? -25.685 2.500 27.721 1.00 95.62 69 ILE A O 1
ATOM 546 N N . ARG A 1 70 ? -25.965 1.927 25.562 1.00 95.50 70 ARG A N 1
ATOM 547 C CA . ARG A 1 70 ? -27.423 2.056 25.546 1.00 95.50 70 ARG A CA 1
ATOM 548 C C . ARG A 1 70 ? -28.043 0.716 25.208 1.00 95.50 70 ARG A C 1
ATOM 550 O O . ARG A 1 70 ? -27.674 0.106 24.206 1.00 95.50 70 ARG A O 1
ATOM 557 N N . HIS A 1 71 ? -29.013 0.285 26.006 1.00 95.00 71 HIS A N 1
ATOM 558 C CA . HIS A 1 71 ? -29.897 -0.804 25.612 1.00 95.00 71 HIS A CA 1
ATOM 559 C C . HIS A 1 71 ? -30.628 -0.409 24.319 1.00 95.00 71 HIS A C 1
ATOM 561 O O . HIS A 1 71 ? -31.190 0.684 24.249 1.00 95.00 71 HIS A O 1
ATOM 567 N N . SER A 1 72 ? -30.570 -1.252 23.289 1.00 93.31 72 SER A N 1
ATOM 568 C CA . SER A 1 72 ? -31.050 -0.919 21.940 1.00 93.31 72 SER A CA 1
ATOM 569 C C . SER A 1 72 ? -32.089 -1.889 21.387 1.00 93.31 72 SER A C 1
ATOM 571 O O . SER A 1 72 ? -32.549 -1.690 20.264 1.00 93.31 72 SER A O 1
ATOM 573 N N . SER A 1 73 ? -32.502 -2.903 22.152 1.00 90.00 73 SER A N 1
ATOM 574 C CA . SER A 1 73 ? -33.592 -3.777 21.721 1.00 90.00 73 SER A CA 1
ATOM 575 C C . SER A 1 73 ? -34.964 -3.134 21.950 1.00 90.00 73 SER A C 1
ATOM 577 O O . SER A 1 73 ? -35.152 -2.292 22.830 1.00 90.00 73 SER A O 1
ATOM 579 N N . LEU A 1 74 ? -35.942 -3.556 21.144 1.00 88.81 74 LEU A N 1
ATOM 580 C CA . LEU A 1 74 ? -37.345 -3.139 21.266 1.00 88.81 74 LEU A CA 1
ATOM 581 C C . LEU A 1 74 ? -38.106 -3.898 22.366 1.00 88.81 74 LEU A C 1
ATOM 583 O O . LEU A 1 74 ? -39.275 -3.610 22.614 1.00 88.81 74 LEU A O 1
ATOM 587 N N . ASN A 1 75 ? -37.476 -4.898 22.984 1.00 89.38 75 ASN A N 1
ATOM 588 C CA . ASN A 1 75 ? -38.075 -5.699 24.044 1.00 89.38 75 ASN A CA 1
ATOM 589 C C . ASN A 1 75 ? -37.598 -5.208 25.425 1.00 89.38 75 ASN A C 1
ATOM 591 O O . ASN A 1 75 ? -36.792 -4.290 25.536 1.00 89.38 75 ASN A O 1
ATOM 595 N N . THR A 1 76 ? -38.122 -5.801 26.497 1.00 92.50 76 THR A N 1
ATOM 596 C CA . THR A 1 76 ? -37.753 -5.442 27.877 1.00 92.50 76 THR A CA 1
ATOM 597 C C . THR A 1 76 ? -36.686 -6.368 28.471 1.00 92.50 76 THR A C 1
ATOM 599 O O . THR A 1 76 ? -36.504 -6.386 29.688 1.00 92.50 76 THR A O 1
ATOM 602 N N . SER A 1 77 ? -36.030 -7.190 27.646 1.00 95.56 77 SER A N 1
ATOM 603 C CA . SER A 1 77 ? -35.017 -8.151 28.081 1.00 95.56 77 SER A CA 1
ATOM 604 C C . SER A 1 77 ? -33.731 -7.446 28.458 1.00 95.56 77 SER A C 1
ATOM 606 O O . SER A 1 77 ? -33.202 -6.628 27.714 1.00 95.56 77 SER A O 1
ATOM 608 N N . ARG A 1 78 ? -33.209 -7.787 29.626 1.00 96.00 78 ARG A N 1
ATOM 609 C CA . ARG A 1 78 ? -32.039 -7.146 30.211 1.00 96.00 78 ARG A CA 1
ATOM 610 C C . ARG A 1 78 ? -30.759 -7.824 29.741 1.00 96.00 78 ARG A C 1
ATOM 612 O O . ARG A 1 78 ? -30.743 -8.983 29.326 1.00 96.00 78 ARG A O 1
ATOM 619 N N . ILE A 1 79 ? -29.665 -7.083 29.867 1.00 96.50 79 ILE A N 1
ATOM 620 C CA . ILE A 1 79 ? -28.320 -7.514 29.495 1.00 96.50 79 ILE A CA 1
ATOM 621 C C . ILE A 1 79 ? -27.417 -7.314 30.709 1.00 96.50 79 ILE A C 1
ATOM 623 O O . ILE A 1 79 ? -27.423 -6.248 31.325 1.00 96.50 79 ILE A O 1
ATOM 627 N N . ASN A 1 80 ? -26.651 -8.345 31.049 1.00 96.69 80 ASN A N 1
ATOM 628 C CA . ASN A 1 80 ? -25.506 -8.231 31.936 1.00 96.69 80 ASN A CA 1
ATOM 629 C C . ASN A 1 80 ? -24.379 -7.543 31.169 1.00 96.69 80 ASN A C 1
ATOM 631 O O . ASN A 1 80 ? -23.957 -8.050 30.131 1.00 96.69 80 ASN A O 1
ATOM 635 N N . ILE A 1 81 ? -23.902 -6.416 31.688 1.00 96.00 81 ILE A N 1
ATOM 636 C CA . ILE A 1 81 ? -22.662 -5.768 31.265 1.00 96.00 81 ILE A CA 1
ATOM 637 C C . ILE A 1 81 ? -21.709 -5.867 32.447 1.00 96.00 81 ILE A C 1
ATOM 639 O O . ILE A 1 81 ? -22.092 -5.523 33.565 1.00 96.00 81 ILE A O 1
ATOM 643 N N . ASP A 1 82 ? -20.507 -6.356 32.192 1.00 94.75 82 ASP A N 1
ATOM 644 C CA . ASP A 1 82 ? -19.464 -6.510 33.201 1.00 94.75 82 ASP A CA 1
ATOM 645 C C . ASP A 1 82 ? -18.198 -5.769 32.738 1.00 94.75 82 ASP A C 1
ATOM 647 O O . ASP A 1 82 ? -18.312 -4.647 32.238 1.00 94.75 82 ASP A O 1
ATOM 651 N N . ASP A 1 83 ? -17.014 -6.370 32.886 1.00 94.88 83 ASP A N 1
ATOM 652 C CA . ASP A 1 83 ? -15.723 -5.805 32.488 1.00 94.88 83 ASP A CA 1
ATOM 653 C C . ASP A 1 83 ? -15.767 -4.996 31.179 1.00 94.88 83 ASP A C 1
ATOM 655 O O . ASP A 1 83 ? -16.153 -5.493 30.114 1.00 94.88 83 ASP A O 1
ATOM 659 N N . LEU A 1 84 ? -15.282 -3.757 31.268 1.00 94.50 84 LEU A N 1
ATOM 660 C CA . LEU A 1 84 ? -15.054 -2.851 30.150 1.00 94.50 84 LEU A CA 1
ATOM 661 C C . LEU A 1 84 ? -13.561 -2.544 30.074 1.00 94.50 84 LEU A C 1
ATOM 663 O O . LEU A 1 84 ? -12.994 -1.950 30.991 1.00 94.50 84 LEU A O 1
ATOM 667 N N . TYR A 1 85 ? -12.938 -2.910 28.961 1.00 96.00 85 TYR A N 1
ATOM 668 C CA . TYR A 1 85 ? -11.561 -2.547 28.654 1.00 96.00 85 TYR A CA 1
ATOM 669 C C . TYR A 1 85 ? -11.541 -1.599 27.461 1.00 96.00 85 TYR A C 1
ATOM 671 O O . TYR A 1 85 ? -12.190 -1.863 26.450 1.00 96.00 85 TYR A O 1
ATOM 679 N N . ILE A 1 86 ? -10.803 -0.499 27.584 1.00 95.88 86 ILE A N 1
ATOM 680 C CA . ILE A 1 86 ? -10.604 0.465 26.506 1.00 95.88 86 ILE A CA 1
ATOM 681 C C . ILE A 1 86 ? -9.109 0.592 26.266 1.00 95.88 86 ILE A C 1
ATOM 683 O O . ILE A 1 86 ? -8.341 0.842 27.193 1.00 95.88 86 ILE A O 1
ATOM 687 N N . GLU A 1 87 ? -8.724 0.400 25.016 1.00 96.06 87 GLU A N 1
ATOM 688 C CA . GLU A 1 87 ? -7.385 0.638 24.513 1.00 96.06 87 GLU A CA 1
ATOM 689 C C . GLU A 1 87 ? -7.333 2.050 23.931 1.00 96.06 87 GLU A C 1
ATOM 691 O O . GLU A 1 87 ? -8.144 2.394 23.065 1.00 96.06 87 GLU A O 1
ATOM 696 N N . ASP A 1 88 ? -6.402 2.868 24.424 1.00 95.44 88 ASP A N 1
ATOM 697 C CA . ASP A 1 88 ? -6.187 4.232 23.935 1.00 95.44 88 ASP A CA 1
ATOM 698 C C . ASP A 1 88 ? -5.906 4.234 22.420 1.00 95.44 88 ASP A C 1
ATOM 700 O O . ASP A 1 88 ? -5.461 3.239 21.835 1.00 95.44 88 ASP A O 1
ATOM 704 N N . PHE A 1 89 ? -6.194 5.354 21.753 1.00 94.12 89 PHE A N 1
ATOM 705 C CA . PHE A 1 89 ? -5.854 5.505 20.343 1.00 94.12 89 PHE A CA 1
ATOM 706 C C . PHE A 1 89 ? -4.386 5.920 20.214 1.00 94.12 89 PHE A C 1
ATOM 708 O O . PHE A 1 89 ? -4.024 7.063 20.497 1.00 94.12 89 PHE A O 1
ATOM 715 N N . ASP A 1 90 ? -3.539 4.985 19.790 1.00 92.50 90 ASP A N 1
ATOM 716 C CA . ASP A 1 90 ? -2.136 5.264 19.500 1.00 92.50 90 ASP A CA 1
ATOM 717 C C . ASP A 1 90 ? -1.999 5.875 18.099 1.00 92.50 90 ASP A C 1
ATOM 719 O O . ASP A 1 90 ? -2.605 5.401 17.145 1.00 92.50 90 ASP A O 1
ATOM 723 N N . THR A 1 91 ? -1.212 6.943 17.981 1.00 91.94 91 THR A N 1
ATOM 724 C CA . THR A 1 91 ? -0.900 7.617 16.703 1.00 91.94 91 THR A CA 1
ATOM 725 C C . THR A 1 91 ? 0.568 7.447 16.307 1.00 91.94 91 THR A C 1
ATOM 727 O O . THR A 1 91 ? 1.045 8.060 15.345 1.00 91.94 91 THR A O 1
ATOM 730 N N . THR A 1 92 ? 1.308 6.635 17.063 1.00 95.06 92 THR A N 1
ATOM 731 C CA . THR A 1 92 ? 2.702 6.303 16.788 1.00 95.06 92 THR A CA 1
ATOM 732 C C . THR A 1 92 ? 2.785 5.549 15.468 1.00 95.06 92 THR A C 1
ATOM 734 O O . THR A 1 92 ? 2.073 4.575 15.252 1.00 95.06 92 THR A O 1
ATOM 737 N N . ALA A 1 93 ? 3.654 6.009 14.569 1.00 97.06 93 ALA A N 1
ATOM 738 C CA . ALA A 1 93 ? 3.906 5.312 13.317 1.00 97.06 93 ALA A CA 1
ATOM 739 C C . ALA A 1 93 ? 4.589 3.960 13.573 1.00 97.06 93 ALA A C 1
ATOM 741 O O . ALA A 1 93 ? 5.532 3.877 14.364 1.00 97.06 93 ALA A O 1
ATOM 742 N N . SER A 1 94 ? 4.166 2.934 12.841 1.00 97.31 94 SER A N 1
ATOM 743 C CA . SER A 1 94 ? 4.672 1.560 12.927 1.00 97.31 94 SER A CA 1
ATOM 744 C C . SER A 1 94 ? 5.162 1.041 11.573 1.00 97.31 94 SER A C 1
ATOM 746 O O . SER A 1 94 ? 5.013 1.687 10.534 1.00 97.31 94 SER A O 1
ATOM 748 N N . GLN A 1 95 ? 5.816 -0.122 11.585 1.00 97.75 95 GLN A N 1
ATOM 749 C CA . GLN A 1 95 ? 6.232 -0.866 10.394 1.00 97.75 95 GLN A CA 1
ATOM 750 C C . GLN A 1 95 ? 5.246 -2.014 10.127 1.00 97.75 95 GLN A C 1
ATOM 752 O O . GLN A 1 95 ? 5.616 -3.184 10.187 1.00 97.75 95 GLN A O 1
ATOM 757 N N . ASP A 1 96 ? 3.983 -1.673 9.866 1.00 97.81 96 ASP A N 1
ATOM 758 C CA . ASP A 1 96 ? 2.908 -2.655 9.674 1.00 97.81 96 ASP A CA 1
ATOM 759 C C . ASP A 1 96 ? 3.105 -3.565 8.458 1.00 97.81 96 ASP A C 1
ATOM 761 O O . ASP A 1 96 ? 3.914 -3.304 7.554 1.00 97.81 96 ASP A O 1
ATOM 765 N N . TYR A 1 97 ? 2.369 -4.677 8.472 1.00 98.31 97 TYR A N 1
ATOM 766 C CA . TYR A 1 97 ? 2.479 -5.733 7.476 1.00 98.31 97 TYR A CA 1
ATOM 767 C C . TYR A 1 97 ? 2.156 -5.212 6.073 1.00 98.31 97 TYR A C 1
ATOM 769 O O . TYR A 1 97 ? 1.187 -4.509 5.853 1.00 98.31 97 TYR A O 1
ATOM 777 N N . HIS A 1 98 ? 2.964 -5.561 5.077 1.00 98.69 98 HIS A N 1
ATOM 778 C CA . HIS A 1 98 ? 2.880 -4.937 3.751 1.00 98.69 98 HIS A CA 1
ATOM 779 C C . HIS A 1 98 ? 1.633 -5.279 2.936 1.00 98.69 98 HIS A C 1
ATOM 781 O O . HIS A 1 98 ? 1.292 -4.525 2.029 1.00 98.69 98 HIS A O 1
ATOM 787 N N . LEU A 1 99 ? 0.986 -6.405 3.242 1.00 98.12 99 LEU A N 1
ATOM 788 C CA . LEU A 1 99 ? -0.226 -6.875 2.570 1.00 98.12 99 LEU A CA 1
ATOM 789 C C . LEU A 1 99 ? -1.420 -6.901 3.527 1.00 98.12 99 LEU A C 1
ATOM 791 O O . LEU A 1 99 ? -2.281 -7.762 3.400 1.00 98.12 99 LEU A O 1
ATOM 795 N N . THR A 1 100 ? -1.481 -5.980 4.496 1.00 98.31 100 THR A N 1
ATOM 796 C CA . THR A 1 100 ? -2.659 -5.834 5.372 1.00 98.31 100 THR A CA 1
ATOM 797 C C . THR A 1 100 ? -3.950 -5.640 4.574 1.00 98.31 100 THR A C 1
ATOM 799 O O . THR A 1 100 ? -5.008 -6.014 5.056 1.00 98.31 100 THR A O 1
ATOM 802 N N . LEU A 1 101 ?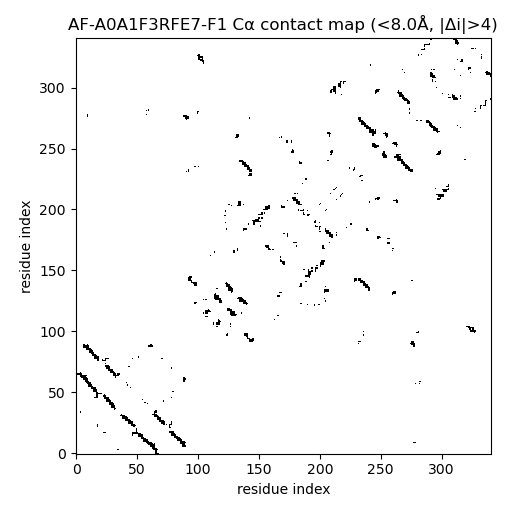 -3.870 -5.073 3.362 1.00 98.25 101 LEU A N 1
ATOM 803 C CA . LEU A 1 101 ? -5.024 -4.831 2.485 1.00 98.25 101 LEU A CA 1
ATOM 804 C C . LEU A 1 101 ? -5.237 -5.937 1.437 1.00 98.25 101 LEU A C 1
ATOM 806 O O . LEU A 1 101 ? -5.874 -5.684 0.421 1.00 98.25 101 LEU A O 1
ATOM 810 N N . GLY A 1 102 ? -4.648 -7.117 1.622 1.00 98.06 102 GLY A N 1
ATOM 811 C CA . GLY A 1 102 ? -4.814 -8.250 0.714 1.00 98.06 102 GLY A CA 1
ATOM 812 C C . GLY A 1 102 ? -3.687 -8.459 -0.299 1.00 98.06 102 GLY A C 1
ATOM 813 O O . GLY A 1 102 ? -2.807 -7.625 -0.520 1.00 98.06 102 GLY A O 1
ATOM 814 N N . ASN A 1 103 ? -3.701 -9.643 -0.915 1.00 98.56 103 ASN A N 1
ATOM 815 C CA . ASN A 1 103 ? -2.747 -10.082 -1.937 1.00 98.56 103 ASN A CA 1
ATOM 816 C C . ASN A 1 103 ? -3.367 -9.940 -3.343 1.00 98.56 103 ASN A C 1
ATOM 818 O O . ASN A 1 103 ? -4.174 -10.794 -3.718 1.00 98.56 103 ASN A O 1
ATOM 822 N N . PRO A 1 104 ? -2.947 -8.958 -4.172 1.00 98.50 104 PRO A N 1
ATOM 823 C CA . PRO A 1 104 ? -3.735 -8.579 -5.346 1.00 98.50 104 PRO A CA 1
ATOM 824 C C . PRO A 1 104 ? -3.851 -9.609 -6.468 1.00 98.50 104 PRO A C 1
ATOM 826 O O . PRO A 1 104 ? -4.694 -9.478 -7.347 1.00 98.50 104 PRO A O 1
ATOM 829 N N . SER A 1 105 ? -2.984 -10.619 -6.496 1.00 98.62 105 SER A N 1
ATOM 830 C CA . SER A 1 105 ? -3.033 -11.687 -7.504 1.00 98.62 105 SER A CA 1
ATOM 831 C C . SER A 1 105 ? -3.122 -13.077 -6.895 1.00 98.62 105 SER A C 1
ATOM 833 O O . SER A 1 105 ? -2.891 -14.059 -7.606 1.00 98.62 105 SER A O 1
ATOM 835 N N . ASN A 1 106 ? -3.372 -13.179 -5.586 1.00 98.31 106 ASN A N 1
ATOM 836 C CA . ASN A 1 106 ? -3.242 -14.431 -4.842 1.00 98.31 106 ASN A CA 1
ATOM 837 C C . ASN A 1 106 ? -1.895 -15.134 -5.110 1.00 98.31 106 ASN A C 1
ATOM 839 O O . ASN A 1 106 ? -1.831 -16.356 -5.243 1.00 98.31 106 ASN A O 1
ATOM 843 N N . ALA A 1 107 ? -0.812 -14.357 -5.250 1.00 98.50 107 ALA A N 1
ATOM 844 C CA . ALA A 1 107 ? 0.522 -14.885 -5.517 1.00 98.50 107 ALA A CA 1
ATOM 845 C C . ALA A 1 107 ? 0.985 -15.804 -4.382 1.00 98.50 107 ALA A C 1
ATOM 847 O O . ALA A 1 107 ? 0.731 -15.532 -3.207 1.00 98.50 107 ALA A O 1
ATOM 848 N N . GLN A 1 108 ? 1.722 -16.858 -4.733 1.00 98.00 108 GLN A N 1
ATOM 849 C CA . GLN A 1 108 ? 2.215 -17.861 -3.788 1.00 98.00 108 GLN A CA 1
ATOM 850 C C . GLN A 1 108 ? 3.714 -18.080 -3.973 1.00 98.00 108 GLN A C 1
ATOM 852 O O . GLN A 1 108 ? 4.237 -17.967 -5.083 1.00 98.00 108 GLN A O 1
ATOM 857 N N . THR A 1 109 ? 4.425 -18.406 -2.894 1.00 98.31 109 THR A N 1
ATOM 858 C CA . THR A 1 109 ? 5.844 -18.791 -2.953 1.00 98.31 109 THR A CA 1
ATOM 859 C C . THR A 1 109 ? 5.953 -20.248 -3.411 1.00 98.31 109 THR A C 1
ATOM 861 O O . THR A 1 109 ? 6.370 -21.129 -2.665 1.00 98.31 109 THR A O 1
ATOM 864 N N . ASP A 1 110 ? 5.524 -20.506 -4.645 1.00 98.19 110 ASP A N 1
ATOM 865 C CA . ASP A 1 110 ? 5.478 -21.833 -5.251 1.00 98.19 110 ASP A CA 1
ATOM 866 C C . ASP A 1 110 ? 5.956 -21.764 -6.708 1.00 98.19 110 ASP A C 1
ATOM 868 O O . ASP A 1 110 ? 5.436 -21.017 -7.539 1.00 98.19 110 ASP A O 1
ATOM 872 N N . ILE A 1 111 ? 6.980 -22.561 -7.017 1.00 97.62 111 ILE A N 1
ATOM 873 C CA . ILE A 1 111 ? 7.610 -22.630 -8.340 1.00 97.62 111 ILE A CA 1
ATOM 874 C C . ILE A 1 111 ? 6.671 -23.159 -9.431 1.00 97.62 111 ILE A C 1
ATOM 876 O O . ILE A 1 111 ? 6.990 -23.005 -10.609 1.00 97.62 111 ILE A O 1
ATOM 880 N N . ALA A 1 112 ? 5.535 -23.761 -9.061 1.00 98.06 112 ALA A N 1
ATOM 881 C CA . ALA A 1 112 ? 4.465 -24.117 -9.988 1.00 98.06 112 ALA A CA 1
ATOM 882 C C . ALA A 1 112 ? 3.778 -22.881 -10.602 1.00 98.06 112 ALA A C 1
ATOM 884 O O . ALA A 1 112 ? 3.197 -22.982 -11.683 1.00 98.06 112 ALA A O 1
ATOM 885 N N . PHE A 1 113 ? 3.904 -21.710 -9.967 1.00 98.00 113 PHE A N 1
ATOM 886 C CA . PHE A 1 113 ? 3.361 -20.432 -10.432 1.00 98.00 113 PHE A CA 1
ATOM 887 C C . PHE A 1 113 ? 4.486 -19.421 -10.728 1.00 98.00 113 PHE A C 1
ATOM 889 O O . PHE A 1 113 ? 4.553 -18.358 -10.108 1.00 98.00 113 PHE A O 1
ATOM 896 N N . PRO A 1 114 ? 5.391 -19.704 -11.687 1.00 98.25 114 PRO A N 1
ATOM 897 C CA . PRO A 1 114 ? 6.602 -18.905 -11.907 1.00 98.25 114 PRO A CA 1
ATOM 898 C C . PRO A 1 114 ? 6.325 -17.462 -12.354 1.00 98.25 114 PRO A C 1
ATOM 900 O O . PRO A 1 114 ? 7.159 -16.577 -12.160 1.00 98.25 114 PRO A O 1
ATOM 903 N N . ASP A 1 115 ? 5.146 -17.216 -12.927 1.00 98.69 115 ASP A N 1
ATOM 904 C CA . ASP A 1 115 ? 4.725 -15.902 -13.412 1.00 98.69 115 ASP A CA 1
ATOM 905 C C . ASP A 1 115 ? 3.855 -15.124 -12.415 1.00 98.69 115 ASP A C 1
ATOM 907 O O . ASP A 1 115 ? 3.421 -14.011 -12.717 1.00 98.69 115 ASP A O 1
ATOM 911 N N . ASN A 1 116 ? 3.622 -15.697 -11.231 1.00 98.69 116 ASN A N 1
ATOM 912 C CA . ASN A 1 116 ? 2.890 -15.107 -10.111 1.00 98.69 116 ASN A CA 1
ATOM 913 C C . ASN A 1 116 ? 3.536 -15.515 -8.770 1.00 98.69 116 ASN A C 1
ATOM 915 O O . ASN A 1 116 ? 2.857 -15.901 -7.818 1.00 98.69 116 ASN A O 1
ATOM 919 N N . TYR A 1 117 ? 4.871 -15.507 -8.729 1.00 98.81 117 TYR A N 1
ATOM 920 C CA . TYR A 1 117 ? 5.649 -16.055 -7.621 1.00 98.81 117 TYR A CA 1
ATOM 921 C C . TYR A 1 117 ? 5.807 -15.020 -6.503 1.00 98.81 117 TYR A C 1
ATOM 923 O O . TYR A 1 117 ? 6.435 -13.977 -6.703 1.00 98.81 117 TYR A O 1
ATOM 931 N N . LEU A 1 118 ? 5.271 -15.305 -5.318 1.00 98.88 118 LEU A N 1
ATOM 932 C CA . LEU A 1 118 ? 5.346 -14.403 -4.170 1.00 98.88 118 LEU A CA 1
ATOM 933 C C . LEU A 1 118 ? 6.757 -14.401 -3.572 1.00 98.88 118 LEU A C 1
ATOM 935 O O . LEU A 1 118 ? 7.258 -15.430 -3.108 1.00 98.88 118 LEU A O 1
ATOM 939 N N . LEU A 1 119 ? 7.374 -13.224 -3.526 1.00 98.56 119 LEU A N 1
ATOM 940 C CA . LEU A 1 119 ? 8.593 -12.959 -2.771 1.00 98.56 119 LEU A CA 1
ATOM 941 C C . LEU A 1 119 ? 8.280 -11.976 -1.651 1.00 98.56 119 LEU A C 1
ATOM 943 O O . LEU A 1 119 ? 8.040 -10.795 -1.903 1.00 98.56 119 LEU A O 1
ATOM 947 N N . ALA A 1 120 ? 8.335 -12.464 -0.416 1.00 98.31 120 ALA A N 1
ATOM 948 C CA . ALA A 1 120 ? 8.263 -11.626 0.767 1.00 98.31 120 ALA A CA 1
ATOM 949 C C . ALA A 1 120 ? 9.668 -11.206 1.211 1.00 98.31 120 ALA A C 1
ATOM 951 O O . ALA A 1 120 ? 10.586 -12.027 1.288 1.00 98.31 120 ALA A O 1
ATOM 952 N N . LYS A 1 121 ? 9.827 -9.917 1.494 1.00 98.31 121 LYS A N 1
ATOM 953 C CA . LYS A 1 121 ? 10.986 -9.339 2.173 1.00 98.31 121 LYS A CA 1
ATOM 954 C C . LYS A 1 121 ? 10.470 -8.483 3.321 1.00 98.31 121 LYS A C 1
ATOM 956 O O . LYS A 1 121 ? 9.326 -8.035 3.282 1.00 98.31 121 LYS A O 1
ATOM 961 N N . ASP A 1 122 ? 11.331 -8.206 4.290 1.00 98.44 122 ASP A N 1
ATOM 962 C CA . ASP A 1 122 ? 10.961 -7.368 5.435 1.00 98.44 122 ASP A CA 1
ATOM 963 C C . ASP A 1 122 ? 10.603 -5.934 5.018 1.00 98.44 122 ASP A C 1
ATOM 965 O O . ASP A 1 122 ? 9.933 -5.242 5.764 1.00 98.44 122 ASP A O 1
ATOM 969 N N . GLN A 1 123 ? 11.069 -5.473 3.850 1.00 98.75 123 GLN A N 1
ATOM 970 C CA . GLN A 1 123 ? 10.881 -4.103 3.365 1.00 98.75 123 GLN A CA 1
ATOM 971 C C . GLN A 1 123 ? 9.711 -3.959 2.391 1.00 98.75 123 GLN A C 1
ATOM 973 O O . GLN A 1 123 ? 9.206 -2.855 2.228 1.00 98.75 123 GLN A O 1
ATOM 978 N N . TYR A 1 124 ? 9.338 -5.012 1.671 1.00 98.88 124 TYR A N 1
ATOM 979 C CA . TYR A 1 124 ? 8.246 -5.004 0.695 1.00 98.88 124 TYR A CA 1
ATOM 980 C C . TYR A 1 124 ? 7.924 -6.443 0.287 1.00 98.88 124 TYR A C 1
ATOM 982 O O . TYR A 1 124 ? 8.759 -7.344 0.397 1.00 98.88 124 TYR A O 1
ATOM 990 N N . ILE A 1 125 ? 6.725 -6.665 -0.241 1.00 98.94 125 ILE A N 1
ATOM 991 C CA . ILE A 1 125 ? 6.309 -7.955 -0.798 1.00 98.94 125 ILE A CA 1
ATOM 992 C C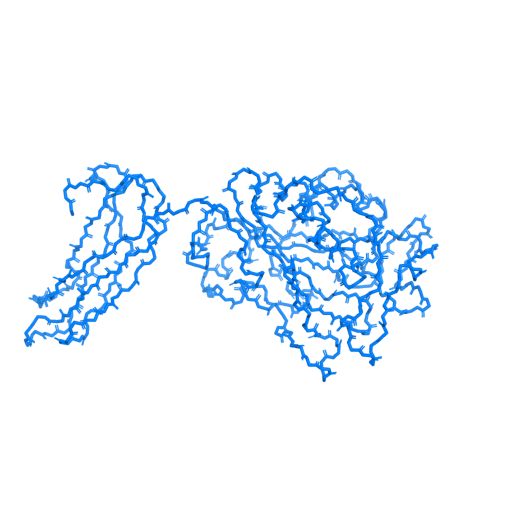 . ILE A 1 125 ? 5.993 -7.759 -2.279 1.00 98.94 125 ILE A C 1
ATOM 994 O O . ILE A 1 125 ? 5.501 -6.710 -2.676 1.00 98.94 125 ILE A O 1
ATOM 998 N N . LEU A 1 126 ? 6.299 -8.739 -3.126 1.00 98.94 126 LEU A N 1
ATOM 999 C CA . LEU A 1 126 ? 5.983 -8.659 -4.551 1.00 98.94 126 LEU A CA 1
ATOM 1000 C C . LEU A 1 126 ? 5.468 -9.979 -5.117 1.00 98.94 126 LEU A C 1
ATOM 1002 O O . LEU A 1 126 ? 5.862 -11.056 -4.671 1.00 98.94 126 LEU A O 1
ATOM 1006 N N . SER A 1 127 ? 4.681 -9.879 -6.184 1.00 98.88 127 SER A N 1
ATOM 1007 C CA . SER A 1 127 ? 4.505 -10.966 -7.143 1.00 98.88 127 SER A CA 1
ATOM 1008 C C . SER A 1 127 ? 5.530 -10.806 -8.258 1.00 98.88 127 SER A C 1
ATOM 1010 O O . SER A 1 127 ? 5.431 -9.885 -9.069 1.00 98.88 127 SER A O 1
ATOM 1012 N N . TYR A 1 128 ? 6.471 -11.734 -8.373 1.00 98.88 128 TYR A N 1
ATOM 1013 C CA . TYR A 1 128 ? 7.424 -11.773 -9.475 1.00 98.88 128 TYR A CA 1
ATOM 1014 C C . TYR A 1 128 ? 6.860 -12.510 -10.693 1.00 98.88 128 TYR A C 1
ATOM 1016 O O . TYR A 1 128 ? 6.208 -13.544 -10.549 1.00 98.88 128 TYR A O 1
ATOM 1024 N N . ASN A 1 129 ? 7.136 -11.991 -11.892 1.00 98.81 129 ASN A N 1
ATOM 1025 C CA . ASN A 1 129 ? 6.802 -12.649 -13.148 1.00 98.81 129 ASN A CA 1
ATOM 1026 C C . ASN A 1 129 ? 8.082 -13.114 -13.853 1.00 98.81 129 ASN A C 1
ATOM 1028 O O . ASN A 1 129 ? 8.791 -12.303 -14.459 1.00 98.81 129 ASN A O 1
ATOM 1032 N N . SER A 1 130 ? 8.391 -14.411 -13.764 1.00 98.44 130 SER A N 1
ATOM 1033 C CA . SER A 1 130 ? 9.629 -14.967 -14.317 1.00 98.44 130 SER A CA 1
ATOM 1034 C C . SER A 1 130 ? 9.718 -14.810 -15.837 1.00 98.44 130 SER A C 1
ATOM 1036 O O . SER A 1 130 ? 10.800 -14.527 -16.349 1.00 98.44 130 SER A O 1
ATOM 1038 N N . SER A 1 131 ? 8.608 -14.948 -16.563 1.00 98.06 131 SER A N 1
ATOM 1039 C CA . SER A 1 131 ? 8.564 -14.786 -18.020 1.00 98.06 131 SER A CA 1
ATOM 1040 C C . SER A 1 131 ? 8.793 -13.341 -18.468 1.00 98.06 131 SER A C 1
ATOM 1042 O O . SER A 1 131 ? 9.351 -13.110 -19.540 1.00 98.06 131 SER A O 1
ATOM 1044 N N . LYS A 1 132 ? 8.383 -12.352 -17.663 1.00 98.50 132 LYS A N 1
ATOM 1045 C CA . LYS A 1 132 ? 8.579 -10.925 -17.974 1.00 98.50 132 LYS A CA 1
ATOM 1046 C C . LYS A 1 132 ? 9.889 -10.350 -17.429 1.00 98.50 132 LYS A C 1
ATOM 1048 O O . LYS A 1 132 ? 10.286 -9.268 -17.861 1.00 98.50 132 LYS A O 1
ATOM 1053 N N . GLY A 1 133 ? 10.527 -11.013 -16.464 1.00 98.56 133 GLY A N 1
ATOM 1054 C CA . GLY A 1 133 ? 11.739 -10.523 -15.800 1.00 98.56 133 GLY A CA 1
ATOM 1055 C C . GLY A 1 133 ? 11.516 -9.303 -14.892 1.00 98.56 133 GLY A C 1
ATOM 1056 O O . GLY A 1 133 ? 12.479 -8.627 -14.538 1.00 98.56 133 GLY A O 1
ATOM 1057 N N . ILE A 1 134 ? 10.267 -9.005 -14.529 1.00 98.81 134 ILE A N 1
ATOM 1058 C CA . ILE A 1 134 ? 9.827 -7.835 -13.744 1.00 98.81 134 ILE A CA 1
ATOM 1059 C C . ILE A 1 134 ? 8.711 -8.268 -12.774 1.00 98.81 134 ILE A C 1
ATOM 1061 O O . ILE A 1 134 ? 8.102 -9.319 -12.993 1.00 98.81 134 ILE A O 1
ATOM 1065 N N . PRO A 1 135 ? 8.407 -7.508 -11.709 1.00 98.88 135 PRO A N 1
ATOM 1066 C CA . PRO A 1 135 ? 7.247 -7.805 -10.871 1.00 98.88 135 PRO A CA 1
ATOM 1067 C C . PRO A 1 135 ? 5.924 -7.550 -11.617 1.00 98.88 135 PRO A C 1
ATOM 1069 O O . PRO A 1 135 ? 5.831 -6.623 -12.423 1.00 98.88 135 PRO A O 1
ATOM 1072 N N . ASN A 1 136 ? 4.885 -8.339 -11.321 1.00 98.88 136 ASN A N 1
ATOM 1073 C CA . ASN A 1 136 ? 3.501 -7.967 -11.646 1.00 98.88 136 ASN A CA 1
ATOM 1074 C C . ASN A 1 136 ? 3.081 -6.767 -10.788 1.00 98.88 136 ASN A C 1
ATOM 1076 O O . ASN A 1 136 ? 2.500 -5.816 -11.302 1.00 98.88 136 ASN A O 1
ATOM 1080 N N . TRP A 1 137 ? 3.423 -6.810 -9.499 1.00 98.94 137 TRP A N 1
ATOM 1081 C CA . TRP A 1 137 ? 3.212 -5.748 -8.523 1.00 98.94 137 TRP A CA 1
ATOM 1082 C C . TRP A 1 137 ? 4.231 -5.864 -7.386 1.00 98.94 137 TRP A C 1
ATOM 1084 O O . TRP A 1 137 ? 4.719 -6.957 -7.091 1.00 98.94 137 TRP A O 1
ATOM 1094 N N . VAL A 1 138 ? 4.527 -4.738 -6.742 1.00 98.94 138 VAL A N 1
ATOM 1095 C CA . VAL A 1 138 ? 5.237 -4.634 -5.462 1.00 98.94 138 VAL A CA 1
ATOM 1096 C C . VAL A 1 138 ? 4.331 -3.871 -4.501 1.00 98.94 138 VAL A C 1
ATOM 1098 O O . VAL A 1 138 ? 3.861 -2.791 -4.853 1.00 98.94 138 VAL A O 1
ATOM 1101 N N . GLY A 1 139 ? 4.066 -4.451 -3.334 1.00 98.94 139 GLY A N 1
ATOM 1102 C CA . GLY A 1 139 ? 3.237 -3.914 -2.260 1.00 98.94 139 GLY A CA 1
ATOM 1103 C C . GLY A 1 139 ? 4.076 -3.605 -1.022 1.00 98.94 139 GLY A C 1
ATOM 1104 O O . GLY A 1 139 ? 4.922 -4.413 -0.621 1.00 98.94 139 GLY A O 1
ATOM 1105 N N . TRP A 1 140 ? 3.877 -2.433 -0.424 1.00 98.94 140 TRP A N 1
ATOM 1106 C CA . TRP A 1 140 ? 4.555 -2.055 0.809 1.00 98.94 140 TRP A CA 1
ATOM 1107 C C . TRP A 1 140 ? 3.728 -1.103 1.666 1.00 98.94 140 TRP A C 1
ATOM 1109 O O . TRP A 1 140 ? 3.005 -0.240 1.169 1.00 98.94 140 TRP A O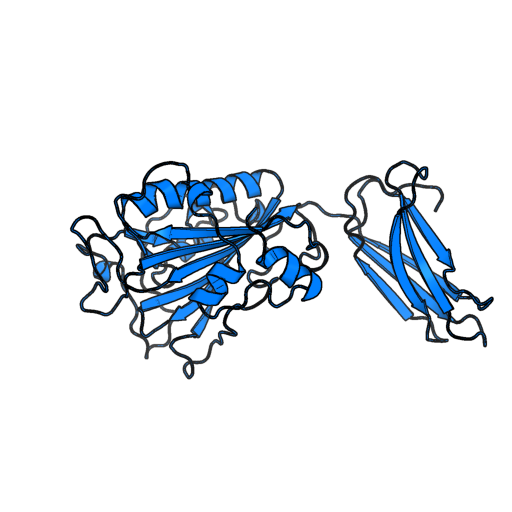 1
ATOM 1119 N N . HIS A 1 141 ? 3.896 -1.258 2.976 1.00 98.81 141 HIS A N 1
ATOM 1120 C CA . HIS A 1 141 ? 3.445 -0.287 3.961 1.00 98.81 141 HIS A CA 1
ATOM 1121 C C . HIS A 1 141 ? 4.501 0.816 4.122 1.00 98.81 141 HIS A C 1
ATOM 1123 O O . HIS A 1 141 ? 5.708 0.554 4.053 1.00 98.81 141 HIS A O 1
ATOM 1129 N N . MET A 1 142 ? 4.072 2.053 4.329 1.00 98.12 142 MET A N 1
ATOM 1130 C CA . MET A 1 142 ? 4.940 3.210 4.459 1.00 98.12 142 MET A CA 1
ATOM 1131 C C . MET A 1 142 ? 4.400 4.179 5.508 1.00 98.12 142 MET A C 1
ATOM 1133 O O . MET A 1 142 ? 3.269 4.634 5.437 1.00 98.12 142 MET A O 1
ATOM 1137 N N . SER A 1 143 ? 5.260 4.558 6.442 1.00 98.38 143 SER A N 1
ATOM 1138 C CA . SER A 1 143 ? 4.995 5.519 7.509 1.00 98.38 143 SER A CA 1
ATOM 1139 C C . SER A 1 143 ? 6.319 6.198 7.874 1.00 98.38 143 SER A C 1
ATOM 1141 O O . SER A 1 143 ? 7.382 5.812 7.370 1.00 98.38 143 SER A O 1
ATOM 1143 N N . SER A 1 144 ? 6.304 7.171 8.786 1.00 97.88 144 SER A N 1
ATOM 1144 C CA . SER A 1 144 ? 7.550 7.755 9.301 1.00 97.88 144 SER A CA 1
ATOM 1145 C C . SER A 1 144 ? 8.460 6.745 10.020 1.00 97.88 144 SER A C 1
ATOM 1147 O O . SER A 1 144 ? 9.652 7.011 10.144 1.00 97.88 144 SER A O 1
ATOM 1149 N N . ALA A 1 145 ? 7.959 5.570 10.423 1.00 98.06 145 ALA A N 1
ATOM 1150 C CA . ALA A 1 145 ? 8.765 4.522 11.054 1.00 98.06 145 ALA A CA 1
ATOM 1151 C C . ALA A 1 145 ? 9.728 3.816 10.084 1.00 98.06 145 ALA A C 1
ATOM 1153 O O . ALA A 1 145 ? 10.694 3.202 10.521 1.00 98.06 145 ALA A O 1
ATOM 1154 N N . TRP A 1 146 ? 9.496 3.918 8.772 1.00 98.19 146 TRP A N 1
ATOM 1155 C CA . TRP A 1 146 ? 10.423 3.426 7.746 1.00 98.19 146 TRP A CA 1
ATOM 1156 C C . TRP A 1 146 ? 11.540 4.417 7.410 1.00 98.19 146 TRP A C 1
ATOM 1158 O O . TRP A 1 146 ? 12.432 4.081 6.621 1.00 98.19 146 TRP A O 1
ATOM 1168 N N . HIS A 1 147 ? 11.497 5.611 8.013 1.00 96.12 147 HIS A N 1
ATOM 1169 C CA . HIS A 1 147 ? 12.407 6.696 7.700 1.00 96.12 147 HIS A CA 1
ATOM 1170 C C . HIS A 1 147 ? 13.524 6.884 8.725 1.00 96.12 147 HIS A C 1
ATOM 1172 O O . HIS A 1 147 ? 13.321 6.810 9.936 1.00 96.12 147 HIS A O 1
ATOM 1178 N N . GLY A 1 148 ? 14.719 7.175 8.219 1.00 94.56 148 GLY A N 1
ATOM 1179 C CA . GLY A 1 148 ? 15.907 7.425 9.025 1.00 94.56 148 GLY A CA 1
ATOM 1180 C C . GLY A 1 148 ? 16.879 8.374 8.338 1.00 94.56 148 GLY A C 1
ATOM 1181 O O . GLY A 1 148 ? 16.504 9.435 7.850 1.00 94.56 148 GLY A O 1
ATOM 1182 N N . SER A 1 149 ? 18.163 8.028 8.367 1.00 95.50 149 SER A N 1
ATOM 1183 C CA . SER A 1 149 ? 19.237 8.825 7.755 1.00 95.50 149 SER A CA 1
ATOM 1184 C C . SER A 1 149 ? 20.223 7.974 6.954 1.00 95.50 149 SER A C 1
ATOM 1186 O O . SER A 1 149 ? 21.321 8.430 6.616 1.00 95.50 149 SER A O 1
ATOM 1188 N N . ALA A 1 150 ? 19.865 6.720 6.654 1.00 97.00 150 ALA A N 1
ATOM 1189 C CA . ALA A 1 150 ? 20.724 5.842 5.882 1.00 97.00 150 ALA A CA 1
ATOM 1190 C C . ALA A 1 150 ? 20.888 6.395 4.456 1.00 97.00 150 ALA A C 1
ATOM 1192 O O . ALA A 1 150 ? 19.901 6.637 3.766 1.00 97.00 150 ALA A O 1
ATOM 1193 N N . PRO A 1 151 ? 22.127 6.581 3.970 1.00 95.56 151 PRO A N 1
ATOM 1194 C CA . PRO A 1 151 ? 22.328 7.113 2.635 1.00 95.56 151 PRO A CA 1
ATOM 1195 C C . PRO A 1 151 ? 21.919 6.079 1.589 1.00 95.56 151 PRO A C 1
ATOM 1197 O O . PRO A 1 151 ? 22.184 4.882 1.749 1.00 95.56 151 PRO A O 1
ATOM 1200 N N . ARG A 1 152 ? 21.372 6.570 0.477 1.00 96.19 152 ARG A N 1
ATOM 1201 C CA . ARG A 1 152 ? 21.148 5.795 -0.743 1.00 96.19 152 ARG A CA 1
ATOM 1202 C C . ARG A 1 152 ? 22.427 5.066 -1.164 1.00 96.19 152 ARG A C 1
ATOM 1204 O O . ARG A 1 152 ? 23.507 5.656 -1.185 1.00 96.19 152 ARG A O 1
ATOM 1211 N N . LYS A 1 153 ? 22.312 3.775 -1.484 1.00 91.50 153 LYS A N 1
ATOM 1212 C CA . LYS A 1 153 ? 23.481 2.911 -1.736 1.00 91.50 153 LYS A CA 1
ATOM 1213 C C . LYS A 1 153 ? 23.844 2.712 -3.201 1.00 91.50 153 LYS A C 1
ATOM 1215 O O . LYS A 1 153 ? 24.989 2.365 -3.471 1.00 91.50 153 LYS A O 1
ATOM 1220 N N . ASP A 1 154 ? 22.889 2.857 -4.120 1.00 93.88 154 ASP A N 1
ATOM 1221 C CA . ASP A 1 154 ? 23.069 2.589 -5.559 1.00 93.88 154 ASP A CA 1
ATOM 1222 C C . ASP A 1 154 ? 23.673 1.200 -5.869 1.00 93.88 154 ASP A C 1
ATOM 1224 O O . ASP A 1 154 ? 24.332 0.976 -6.886 1.00 93.88 154 ASP A O 1
ATOM 1228 N N . ALA A 1 155 ? 23.410 0.227 -4.990 1.00 96.50 155 ALA A N 1
ATOM 1229 C CA . ALA A 1 155 ? 24.035 -1.093 -4.981 1.00 96.50 155 ALA A CA 1
ATOM 1230 C C . ALA A 1 155 ? 23.191 -2.148 -5.717 1.00 96.50 155 ALA A C 1
ATOM 1232 O O . ALA A 1 155 ? 22.834 -3.186 -5.150 1.00 96.50 155 ALA A O 1
ATOM 1233 N N . PHE A 1 156 ? 22.854 -1.873 -6.982 1.00 98.62 156 PHE A N 1
ATOM 1234 C CA . PHE A 1 156 ? 22.028 -2.766 -7.800 1.00 98.62 156 PHE A CA 1
ATOM 1235 C C . PHE A 1 156 ? 22.616 -4.177 -7.874 1.00 98.62 156 PHE A C 1
ATOM 1237 O O . PHE A 1 156 ? 23.784 -4.355 -8.232 1.00 98.62 156 PHE A O 1
ATOM 1244 N N . LYS A 1 157 ? 21.798 -5.199 -7.601 1.00 98.31 157 LYS A N 1
ATOM 1245 C CA . LYS A 1 157 ? 22.228 -6.602 -7.685 1.00 98.31 157 LYS A CA 1
ATOM 1246 C C . LYS A 1 157 ? 21.081 -7.547 -8.026 1.00 98.31 157 LYS A C 1
ATOM 1248 O O . LYS A 1 157 ? 19.920 -7.286 -7.722 1.00 98.31 157 LYS A O 1
ATOM 1253 N N . ALA A 1 158 ? 21.427 -8.664 -8.661 1.00 98.62 158 ALA A N 1
ATOM 1254 C CA . ALA A 1 158 ? 20.476 -9.742 -8.909 1.00 98.62 158 ALA A CA 1
ATOM 1255 C C . ALA A 1 158 ? 19.958 -10.321 -7.583 1.00 98.62 158 ALA A C 1
ATOM 1257 O O . ALA A 1 158 ? 20.712 -10.417 -6.611 1.00 98.62 158 ALA A O 1
ATOM 1258 N N . ASP A 1 159 ? 18.693 -10.734 -7.560 1.00 98.56 159 ASP A N 1
ATOM 1259 C CA . ASP A 1 159 ? 18.091 -11.322 -6.368 1.00 98.56 159 ASP A CA 1
ATOM 1260 C C . ASP A 1 159 ? 18.456 -12.805 -6.240 1.00 98.56 159 ASP A C 1
ATOM 1262 O O . ASP A 1 159 ? 18.064 -13.644 -7.055 1.00 98.56 159 ASP A O 1
ATOM 1266 N N . ALA A 1 160 ? 19.254 -13.125 -5.222 1.00 98.00 160 ALA A N 1
ATOM 1267 C CA . ALA A 1 160 ? 19.720 -14.482 -4.975 1.00 98.00 160 ALA A CA 1
ATOM 1268 C C . ALA A 1 160 ? 18.640 -15.388 -4.361 1.00 98.00 160 ALA A C 1
ATOM 1270 O O . ALA A 1 160 ? 18.831 -16.605 -4.373 1.00 98.00 160 ALA A O 1
ATOM 1271 N N . THR A 1 161 ? 17.530 -14.823 -3.862 1.00 97.88 161 THR A N 1
ATOM 1272 C CA . THR A 1 161 ? 16.425 -15.590 -3.264 1.00 97.88 161 THR A CA 1
ATOM 1273 C C . THR A 1 161 ? 15.457 -16.153 -4.302 1.00 97.88 161 THR A C 1
ATOM 1275 O O . THR A 1 161 ? 14.608 -16.969 -3.957 1.00 97.88 161 THR A O 1
ATOM 1278 N N . LEU A 1 162 ? 15.569 -15.747 -5.573 1.00 98.25 162 LEU A N 1
ATOM 1279 C CA . LEU A 1 162 ? 14.800 -16.356 -6.658 1.00 98.25 162 LEU A CA 1
ATOM 1280 C C . LEU A 1 162 ? 15.178 -17.840 -6.823 1.00 98.25 162 LEU A C 1
ATOM 1282 O O . LEU A 1 162 ? 16.375 -18.161 -6.760 1.00 98.25 162 LEU A O 1
ATOM 1286 N N . PRO A 1 163 ? 14.209 -18.728 -7.118 1.00 97.88 163 PRO A N 1
ATOM 1287 C CA . PRO A 1 163 ? 14.480 -20.109 -7.506 1.00 97.88 163 PRO A CA 1
ATOM 1288 C C . PRO A 1 163 ? 15.574 -20.201 -8.574 1.00 97.88 163 PRO A C 1
ATOM 1290 O O . PRO A 1 163 ? 15.666 -19.365 -9.473 1.00 97.88 163 PRO A O 1
ATOM 1293 N N . THR A 1 164 ? 16.431 -21.217 -8.487 1.00 96.38 164 THR A N 1
ATOM 1294 C CA . THR A 1 164 ? 17.549 -21.403 -9.432 1.00 96.38 164 THR A CA 1
ATOM 1295 C C . THR A 1 164 ? 17.088 -21.720 -10.853 1.00 96.38 164 THR A C 1
ATOM 1297 O O . THR A 1 164 ? 17.852 -21.514 -11.792 1.00 96.38 164 THR A O 1
ATOM 1300 N N . SER A 1 165 ? 15.847 -22.187 -11.016 1.00 96.50 165 SER A N 1
ATOM 1301 C CA . SER A 1 165 ? 15.187 -22.384 -12.308 1.00 96.50 165 SER A CA 1
ATOM 1302 C C . SER A 1 165 ? 14.802 -21.073 -12.998 1.00 96.50 165 SER A C 1
ATOM 1304 O O . SER A 1 165 ? 14.558 -21.082 -14.203 1.00 96.50 165 SER A O 1
ATOM 1306 N N . PHE A 1 166 ? 14.742 -19.950 -12.275 1.00 97.88 166 PHE A N 1
ATOM 1307 C CA . PHE A 1 166 ? 14.349 -18.661 -12.842 1.00 97.88 166 PHE A CA 1
ATOM 1308 C C . PHE A 1 166 ? 15.575 -17.908 -13.358 1.00 97.88 166 PHE A C 1
ATOM 1310 O O . PHE A 1 166 ? 16.662 -17.934 -12.769 1.00 97.88 166 PHE A O 1
ATOM 1317 N N . ILE A 1 167 ? 15.396 -17.169 -14.452 1.00 96.69 167 ILE A N 1
ATOM 1318 C CA . ILE A 1 167 ? 16.433 -16.268 -14.950 1.00 96.69 167 ILE A CA 1
ATOM 1319 C C . ILE A 1 167 ? 16.533 -15.083 -13.989 1.00 96.69 167 ILE A C 1
ATOM 1321 O O . ILE A 1 167 ? 15.623 -14.269 -13.874 1.00 96.69 167 ILE A O 1
ATOM 1325 N N . ARG A 1 168 ? 17.676 -14.953 -13.314 1.00 98.31 168 ARG A N 1
ATOM 1326 C CA . ARG A 1 168 ? 17.942 -13.815 -12.430 1.00 98.31 168 ARG A CA 1
ATOM 1327 C C . ARG A 1 168 ? 18.415 -12.619 -13.244 1.00 98.31 168 ARG A C 1
ATOM 1329 O O . ARG A 1 168 ? 19.534 -12.630 -13.766 1.00 98.31 168 ARG A O 1
ATOM 1336 N N . ILE A 1 169 ? 17.582 -11.586 -13.314 1.00 98.69 169 ILE A N 1
ATOM 1337 C CA . ILE A 1 169 ? 17.925 -10.327 -13.979 1.00 98.69 169 ILE A CA 1
ATOM 1338 C C . ILE A 1 169 ? 19.080 -9.647 -13.246 1.00 98.69 169 ILE A C 1
ATOM 1340 O O . ILE A 1 169 ? 19.087 -9.527 -12.019 1.00 98.69 169 ILE A O 1
ATOM 1344 N N . LYS A 1 170 ? 20.084 -9.217 -14.009 1.00 98.50 170 LYS A N 1
ATOM 1345 C CA . LYS A 1 170 ? 21.286 -8.549 -13.511 1.00 98.50 170 LYS A CA 1
ATOM 1346 C C . LYS A 1 170 ? 21.227 -7.056 -13.826 1.00 98.50 170 LYS A C 1
ATOM 1348 O O . LYS A 1 170 ? 20.643 -6.661 -14.833 1.00 98.50 170 LYS A O 1
ATOM 1353 N N . PRO A 1 171 ? 21.935 -6.207 -13.064 1.00 98.44 171 PRO A N 1
ATOM 1354 C CA . PRO A 1 171 ? 22.050 -4.789 -13.402 1.00 98.44 171 PRO A CA 1
ATOM 1355 C C . PRO A 1 171 ? 22.585 -4.557 -14.822 1.00 98.44 171 PRO A C 1
ATOM 1357 O O . PRO A 1 171 ? 22.173 -3.605 -15.483 1.00 98.44 171 PRO A O 1
ATOM 1360 N N . SER A 1 172 ? 23.465 -5.438 -15.311 1.00 98.44 172 SER A N 1
ATOM 1361 C CA . SER A 1 172 ? 24.028 -5.386 -16.665 1.00 98.44 172 SER A CA 1
ATOM 1362 C C . SER A 1 172 ? 23.001 -5.598 -17.779 1.00 98.44 172 SER A C 1
ATOM 1364 O O . SER A 1 172 ? 23.243 -5.147 -18.891 1.00 98.44 172 SER A O 1
ATOM 1366 N N . ASP A 1 173 ? 21.860 -6.240 -17.502 1.00 98.50 173 ASP A N 1
ATOM 1367 C CA . ASP A 1 173 ? 20.787 -6.432 -18.489 1.00 98.50 173 ASP A CA 1
ATOM 1368 C C . ASP A 1 173 ? 20.118 -5.087 -18.873 1.00 98.50 173 ASP A C 1
ATOM 1370 O O . ASP A 1 173 ? 19.549 -4.956 -19.953 1.00 98.50 173 ASP A O 1
ATOM 1374 N N . TYR A 1 174 ? 20.258 -4.050 -18.036 1.00 98.31 174 TYR A N 1
ATOM 1375 C CA . TYR A 1 174 ? 19.782 -2.686 -18.312 1.00 98.31 174 TYR A CA 1
ATOM 1376 C C . TYR A 1 174 ? 20.847 -1.786 -18.956 1.00 98.31 174 TYR A C 1
ATOM 1378 O O . TYR A 1 174 ? 20.544 -0.672 -19.391 1.00 98.31 174 TYR A O 1
ATOM 1386 N N . THR A 1 175 ? 22.107 -2.222 -19.015 1.00 96.06 175 THR A N 1
ATOM 1387 C CA . THR A 1 175 ? 23.192 -1.408 -19.573 1.00 96.06 175 THR A CA 1
ATOM 1388 C C . THR A 1 175 ? 22.953 -1.157 -21.060 1.00 96.06 175 THR A C 1
ATOM 1390 O O . THR A 1 175 ? 22.663 -2.082 -21.812 1.00 96.06 175 THR A O 1
ATOM 1393 N N . ASN A 1 176 ? 23.072 0.105 -21.489 1.00 93.25 176 ASN A N 1
ATOM 1394 C CA . ASN A 1 176 ? 22.784 0.559 -22.858 1.00 93.25 176 ASN A CA 1
ATOM 1395 C C . ASN A 1 176 ? 21.344 0.290 -23.340 1.00 93.25 176 ASN A C 1
ATOM 1397 O O . ASN A 1 176 ? 21.072 0.413 -24.533 1.00 93.25 176 ASN A O 1
ATOM 1401 N N . SER A 1 177 ? 20.416 -0.025 -22.430 1.00 93.31 177 SER A N 1
ATOM 1402 C CA . SER A 1 177 ? 19.031 -0.372 -22.770 1.00 93.31 177 SER A CA 1
ATOM 1403 C C . SER A 1 177 ? 18.147 0.817 -23.129 1.00 93.31 177 SER A C 1
ATOM 1405 O O . SER A 1 177 ? 17.035 0.599 -23.579 1.00 93.31 177 SER A O 1
ATOM 1407 N N . VAL A 1 178 ? 18.624 2.051 -22.921 1.00 95.00 178 VAL A N 1
ATOM 1408 C CA . VAL A 1 178 ? 17.882 3.322 -23.046 1.00 95.00 178 VAL A CA 1
ATOM 1409 C C . VAL A 1 178 ? 16.794 3.571 -21.989 1.00 95.00 178 VAL A C 1
ATOM 1411 O O . VAL A 1 178 ? 16.140 4.616 -22.047 1.00 95.00 178 VAL A O 1
ATOM 1414 N N . PHE A 1 179 ? 16.654 2.666 -21.014 1.00 98.19 179 PHE A N 1
ATOM 1415 C CA . PHE A 1 179 ? 15.781 2.788 -19.843 1.00 98.19 179 PHE A CA 1
ATOM 1416 C C . PHE A 1 179 ? 16.587 2.854 -18.544 1.00 98.19 179 PHE A C 1
ATOM 1418 O O . PHE A 1 179 ? 17.676 2.280 -18.435 1.00 98.19 179 PHE A O 1
ATOM 1425 N N . ASP A 1 180 ? 16.006 3.510 -17.545 1.00 98.31 180 ASP A N 1
ATOM 1426 C CA . ASP A 1 180 ? 16.500 3.482 -16.176 1.00 98.31 180 ASP A CA 1
ATOM 1427 C C . ASP A 1 180 ? 16.102 2.175 -15.475 1.00 98.31 180 ASP A C 1
ATOM 1429 O O . ASP A 1 180 ? 15.127 1.508 -15.839 1.00 98.31 180 ASP A O 1
ATOM 1433 N N . ARG A 1 181 ? 16.853 1.833 -14.421 1.00 98.50 181 ARG A N 1
ATOM 1434 C CA . ARG A 1 181 ? 16.470 0.813 -13.433 1.00 98.50 181 ARG A CA 1
ATOM 1435 C C . ARG A 1 181 ? 15.469 1.450 -12.467 1.00 98.50 181 ARG A C 1
ATOM 1437 O O . ARG A 1 181 ? 15.859 1.983 -11.428 1.00 98.50 181 ARG A O 1
ATOM 1444 N N . GLY A 1 182 ? 14.207 1.485 -12.879 1.00 98.38 182 GLY A N 1
ATOM 1445 C CA . GLY A 1 182 ? 13.137 2.134 -12.135 1.00 98.38 182 GLY A CA 1
ATOM 1446 C C . GLY A 1 182 ? 12.686 1.292 -10.952 1.00 98.38 182 GLY A C 1
ATOM 1447 O O . GLY A 1 182 ? 12.298 0.142 -11.147 1.00 98.38 182 GLY A O 1
ATOM 1448 N N . HIS A 1 183 ? 12.740 1.859 -9.750 1.00 98.81 183 HIS A N 1
ATOM 1449 C CA . HIS A 1 183 ? 12.302 1.181 -8.531 1.00 98.81 183 HIS A CA 1
ATOM 1450 C C . HIS A 1 183 ? 10.772 1.142 -8.471 1.00 98.81 183 HIS A C 1
ATOM 1452 O O . HIS A 1 183 ? 10.120 2.119 -8.838 1.00 98.81 183 HIS A O 1
ATOM 1458 N N . MET A 1 184 ? 10.199 0.043 -7.974 1.00 98.75 184 MET A N 1
ATOM 1459 C CA . MET A 1 184 ? 8.788 0.018 -7.567 1.00 98.75 184 MET A CA 1
ATOM 1460 C C . MET A 1 184 ? 8.640 0.509 -6.127 1.00 98.75 184 MET A C 1
ATOM 1462 O O . MET A 1 184 ? 8.024 1.552 -5.926 1.00 98.75 184 MET A O 1
ATOM 1466 N N . CYS A 1 185 ? 9.271 -0.173 -5.162 1.00 98.81 185 CYS A N 1
ATOM 1467 C CA . CYS A 1 185 ? 9.521 0.359 -3.820 1.00 98.81 185 CYS A CA 1
ATOM 1468 C C . CYS A 1 185 ? 10.775 1.258 -3.865 1.00 98.81 185 CYS A C 1
ATOM 1470 O O . CYS A 1 185 ? 11.876 0.730 -4.076 1.00 98.81 185 CYS A O 1
ATOM 1472 N N . PRO A 1 186 ? 10.652 2.587 -3.700 1.00 98.50 186 PRO A N 1
ATOM 1473 C CA . PRO A 1 186 ? 11.768 3.525 -3.809 1.00 98.50 186 PRO A CA 1
ATOM 1474 C C . PRO A 1 186 ? 12.821 3.314 -2.718 1.00 98.50 186 PRO A C 1
ATOM 1476 O O . PRO A 1 186 ? 12.512 2.883 -1.609 1.00 98.50 186 PRO A O 1
ATOM 1479 N N . SER A 1 187 ? 14.068 3.680 -3.016 1.00 98.25 187 SER A N 1
ATOM 1480 C CA . SER A 1 187 ? 15.163 3.685 -2.034 1.00 98.25 187 SER A CA 1
ATOM 1481 C C . SER A 1 187 ? 14.858 4.624 -0.862 1.00 98.25 187 SER A C 1
ATOM 1483 O O . SER A 1 187 ? 15.110 4.291 0.292 1.00 98.25 187 SER A O 1
ATOM 1485 N N . GLU A 1 188 ? 14.314 5.797 -1.169 1.00 97.31 188 GLU A N 1
ATOM 1486 C CA . GLU A 1 188 ? 13.974 6.851 -0.216 1.00 97.31 188 GLU A CA 1
ATOM 1487 C C . GLU A 1 188 ? 12.834 6.451 0.734 1.00 97.31 188 GLU A C 1
ATOM 1489 O O . GLU A 1 188 ? 12.745 7.007 1.819 1.00 97.31 188 GLU A O 1
ATOM 1494 N N . ASP A 1 189 ? 12.018 5.449 0.389 1.00 98.44 189 ASP A N 1
ATOM 1495 C CA . ASP A 1 189 ? 10.972 4.916 1.276 1.00 98.44 189 ASP A CA 1
ATOM 1496 C C . ASP A 1 189 ? 11.545 3.921 2.310 1.00 98.44 189 ASP A C 1
ATOM 1498 O O . ASP A 1 189 ? 10.818 3.430 3.174 1.00 98.44 189 ASP A O 1
ATOM 1502 N N . ARG A 1 190 ? 12.837 3.575 2.211 1.00 98.56 190 ARG A N 1
ATOM 1503 C CA . ARG A 1 190 ? 13.540 2.605 3.065 1.00 98.56 190 ARG A CA 1
ATOM 1504 C C . ARG A 1 190 ? 14.912 3.135 3.468 1.00 98.56 190 ARG A C 1
ATOM 1506 O O . ARG A 1 190 ? 15.941 2.580 3.082 1.00 98.56 190 ARG A O 1
ATOM 1513 N N . ASP A 1 191 ? 14.936 4.211 4.244 1.00 97.25 191 ASP A N 1
ATOM 1514 C CA . ASP A 1 191 ? 16.168 4.836 4.741 1.00 97.25 191 ASP A CA 1
ATOM 1515 C C . ASP A 1 191 ? 16.324 4.784 6.273 1.00 97.25 191 ASP A C 1
ATOM 1517 O O . ASP A 1 191 ? 17.257 5.383 6.819 1.00 97.25 191 ASP A O 1
ATOM 1521 N N . LEU A 1 192 ? 15.491 3.993 6.968 1.00 97.88 192 LEU A N 1
ATOM 1522 C CA . LEU A 1 192 ? 15.669 3.678 8.390 1.00 97.88 192 LEU A CA 1
ATOM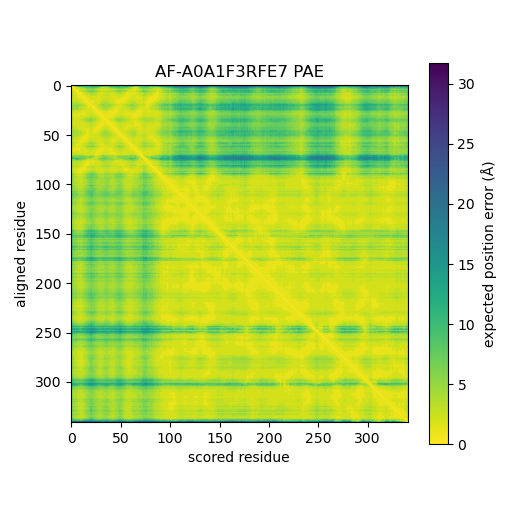 1523 C C . LEU A 1 192 ? 17.055 3.081 8.668 1.00 97.88 192 LEU A C 1
ATOM 1525 O O . LEU A 1 192 ? 17.813 3.596 9.493 1.00 97.88 192 LEU A O 1
ATOM 1529 N N . THR A 1 193 ? 17.412 2.007 7.958 1.00 98.38 193 THR A N 1
ATOM 1530 C CA . THR A 1 193 ? 18.723 1.363 8.076 1.00 98.38 193 THR A CA 1
ATOM 1531 C C . THR A 1 193 ? 19.398 1.181 6.720 1.00 98.38 193 THR A C 1
ATOM 1533 O O . THR A 1 193 ? 18.769 1.116 5.666 1.00 98.38 193 THR A O 1
ATOM 1536 N N . THR A 1 194 ? 20.729 1.035 6.738 1.00 98.06 194 THR A N 1
ATOM 1537 C CA . THR A 1 194 ? 21.489 0.664 5.531 1.00 98.06 194 THR A CA 1
ATOM 1538 C C . THR A 1 194 ? 21.010 -0.670 4.950 1.00 98.06 194 THR A C 1
ATOM 1540 O O . THR A 1 194 ? 21.012 -0.826 3.731 1.00 98.06 194 THR A O 1
ATOM 1543 N N . THR A 1 195 ? 20.608 -1.623 5.796 1.00 97.75 195 THR A N 1
ATOM 1544 C CA . THR A 1 195 ? 20.110 -2.927 5.348 1.00 97.75 195 THR A CA 1
ATOM 1545 C C . THR A 1 195 ? 18.799 -2.775 4.591 1.00 97.75 195 THR A C 1
ATOM 1547 O O . THR A 1 195 ? 18.701 -3.312 3.491 1.00 97.75 195 THR A O 1
ATOM 1550 N N . ASP A 1 196 ? 17.849 -1.998 5.116 1.00 98.31 196 ASP A N 1
ATOM 1551 C CA . ASP A 1 196 ? 16.566 -1.756 4.448 1.00 98.31 196 ASP A CA 1
ATOM 1552 C C . ASP A 1 196 ? 16.773 -1.108 3.081 1.00 98.31 196 ASP A C 1
ATOM 1554 O O . ASP A 1 196 ? 16.257 -1.591 2.070 1.00 98.31 196 ASP A O 1
ATOM 1558 N N . ASN A 1 197 ? 17.629 -0.084 3.028 1.00 98.56 197 ASN A N 1
ATOM 1559 C CA . ASN A 1 197 ? 17.926 0.611 1.784 1.00 98.56 197 ASN A CA 1
ATOM 1560 C C . ASN A 1 197 ? 18.516 -0.332 0.728 1.00 98.56 197 ASN A C 1
ATOM 1562 O O . ASN A 1 197 ? 18.070 -0.341 -0.419 1.00 98.56 197 ASN A O 1
ATOM 1566 N N . LEU A 1 198 ? 19.475 -1.184 1.113 1.00 98.44 198 LEU A N 1
ATOM 1567 C CA . LEU A 1 198 ? 20.103 -2.154 0.209 1.00 98.44 198 LEU A CA 1
ATOM 1568 C C . LEU A 1 198 ? 19.103 -3.136 -0.414 1.00 98.44 198 LEU A C 1
ATOM 1570 O O . LEU A 1 198 ? 19.348 -3.608 -1.527 1.00 98.44 198 LEU A O 1
ATOM 1574 N N . GLN A 1 199 ? 18.003 -3.460 0.272 1.00 98.38 199 GLN A N 1
ATOM 1575 C CA . GLN A 1 199 ? 16.995 -4.384 -0.255 1.00 98.38 199 GLN A CA 1
ATOM 1576 C C . GLN A 1 199 ? 16.195 -3.764 -1.402 1.00 98.38 199 GLN A C 1
ATOM 1578 O O . GLN A 1 199 ? 15.773 -4.487 -2.302 1.00 98.38 199 GLN A O 1
ATOM 1583 N N . THR A 1 200 ? 16.054 -2.437 -1.461 1.00 98.69 200 THR A N 1
ATOM 1584 C CA . THR A 1 200 ? 15.365 -1.757 -2.578 1.00 98.69 200 THR A CA 1
ATOM 1585 C C . THR A 1 200 ? 16.118 -1.867 -3.909 1.00 98.69 200 THR A C 1
ATOM 1587 O O . THR A 1 200 ? 15.498 -1.810 -4.966 1.00 98.69 200 THR A O 1
ATOM 1590 N N . PHE A 1 201 ? 17.429 -2.134 -3.876 1.00 98.75 201 PHE A N 1
ATOM 1591 C CA . PHE A 1 201 ? 18.298 -2.250 -5.055 1.00 98.75 201 PHE A CA 1
ATOM 1592 C C . PHE A 1 201 ? 18.327 -3.650 -5.696 1.00 98.75 201 PHE A C 1
ATOM 1594 O O . PHE A 1 201 ? 19.111 -3.911 -6.617 1.00 98.75 201 PHE A O 1
ATOM 1601 N N . LEU A 1 202 ? 17.493 -4.578 -5.228 1.00 98.88 202 LEU A N 1
ATOM 1602 C CA . LEU A 1 202 ? 17.343 -5.881 -5.867 1.00 98.88 202 LEU A CA 1
ATOM 1603 C C . LEU A 1 202 ? 16.640 -5.744 -7.221 1.00 98.88 202 LEU A C 1
ATOM 1605 O O . LEU A 1 202 ? 15.627 -5.063 -7.342 1.00 98.88 202 LEU A O 1
ATOM 1609 N N . MET A 1 203 ? 17.145 -6.435 -8.247 1.00 98.88 203 MET A N 1
ATOM 1610 C CA . MET A 1 203 ? 16.566 -6.361 -9.598 1.00 98.88 203 MET A CA 1
ATOM 1611 C C . MET A 1 203 ? 15.123 -6.895 -9.687 1.00 98.88 203 MET A C 1
ATOM 1613 O O . MET A 1 203 ? 14.430 -6.580 -10.647 1.00 98.88 203 MET A O 1
ATOM 1617 N N . THR A 1 204 ? 14.651 -7.659 -8.697 1.00 98.88 204 THR A N 1
ATOM 1618 C CA . THR A 1 204 ? 13.241 -8.070 -8.547 1.00 98.88 204 THR A CA 1
ATOM 1619 C C . THR A 1 204 ? 12.301 -6.900 -8.241 1.00 98.88 204 THR A C 1
ATOM 1621 O O . THR A 1 204 ? 11.113 -7.001 -8.520 1.00 98.88 204 THR A O 1
ATOM 1624 N N . ASN A 1 205 ? 12.827 -5.777 -7.743 1.00 98.94 205 ASN A N 1
ATOM 1625 C CA . ASN A 1 205 ? 12.112 -4.519 -7.500 1.00 98.94 205 ASN A CA 1
ATOM 1626 C C . ASN A 1 205 ? 12.257 -3.512 -8.665 1.00 98.94 205 ASN A C 1
ATOM 1628 O O . ASN A 1 205 ? 11.905 -2.342 -8.525 1.00 98.94 205 ASN A O 1
ATOM 1632 N N . MET A 1 206 ? 12.809 -3.938 -9.809 1.00 98.94 206 MET A N 1
ATOM 1633 C CA . MET A 1 206 ? 13.103 -3.051 -10.939 1.00 98.94 206 MET A CA 1
ATOM 1634 C C . MET A 1 206 ? 12.192 -3.304 -12.133 1.00 98.94 206 MET A C 1
ATOM 1636 O O . MET A 1 206 ? 11.902 -4.448 -12.482 1.00 98.94 206 MET A O 1
ATOM 1640 N N . ILE A 1 207 ? 11.843 -2.223 -12.827 1.00 98.75 207 ILE A N 1
ATOM 1641 C CA . ILE A 1 207 ? 11.214 -2.256 -14.148 1.00 98.75 207 ILE A CA 1
ATOM 1642 C C . ILE A 1 207 ? 11.902 -1.255 -15.096 1.00 98.75 207 ILE A C 1
ATOM 1644 O O . ILE A 1 207 ? 12.417 -0.233 -14.626 1.00 98.75 207 ILE A O 1
ATOM 1648 N N . PRO A 1 208 ? 11.926 -1.484 -16.426 1.00 98.69 208 PRO A N 1
ATOM 1649 C CA . PRO A 1 208 ? 12.430 -0.491 -17.373 1.00 98.69 208 PRO A CA 1
ATOM 1650 C C . PRO A 1 208 ? 11.541 0.753 -17.387 1.00 98.69 208 PRO A C 1
ATOM 1652 O O . PRO A 1 208 ? 10.408 0.707 -17.869 1.00 98.69 208 PRO A O 1
ATOM 1655 N N . GLN A 1 209 ? 12.059 1.874 -16.886 1.00 98.56 209 GLN A N 1
ATOM 1656 C CA . GLN A 1 209 ? 11.353 3.156 -16.893 1.00 98.56 209 GLN A CA 1
ATOM 1657 C C . GLN A 1 209 ? 12.018 4.154 -17.838 1.00 98.56 209 GLN A C 1
ATOM 1659 O O . GLN A 1 209 ? 13.246 4.255 -17.906 1.00 98.56 209 GLN A O 1
ATOM 1664 N N . ALA A 1 210 ? 11.209 4.885 -18.601 1.00 98.25 210 ALA A N 1
ATOM 1665 C CA . ALA A 1 210 ? 11.684 5.970 -19.444 1.00 98.25 210 ALA A CA 1
ATOM 1666 C C . ALA A 1 210 ? 12.355 7.038 -18.554 1.00 98.25 210 ALA A C 1
ATOM 1668 O O . ALA A 1 210 ? 11.717 7.477 -17.592 1.00 98.25 210 ALA A O 1
ATOM 1669 N N . PRO A 1 211 ? 13.600 7.469 -18.843 1.00 97.06 211 PRO A N 1
ATOM 1670 C CA . PRO A 1 211 ? 14.361 8.355 -17.961 1.00 97.06 211 PRO A CA 1
ATOM 1671 C C . PRO A 1 211 ? 13.610 9.600 -17.478 1.00 97.06 211 PRO A C 1
ATOM 1673 O O . PRO A 1 211 ? 13.594 9.891 -16.285 1.00 97.06 211 PRO A O 1
ATOM 1676 N N . ASN A 1 212 ? 12.916 10.306 -18.373 1.00 95.62 212 ASN A N 1
ATOM 1677 C CA . ASN A 1 212 ? 12.170 11.508 -17.993 1.00 95.62 212 ASN A CA 1
ATOM 1678 C C . ASN A 1 212 ? 10.965 11.196 -17.097 1.00 95.62 212 ASN A C 1
ATOM 1680 O O . ASN A 1 212 ? 10.708 11.931 -16.144 1.00 95.62 212 ASN A O 1
ATOM 1684 N N . CYS A 1 213 ? 10.269 10.088 -17.361 1.00 96.75 213 CYS A N 1
ATOM 1685 C CA . CYS A 1 213 ? 9.169 9.636 -16.519 1.00 96.75 213 CYS A CA 1
ATOM 1686 C C . CYS A 1 213 ? 9.680 9.289 -15.113 1.00 96.75 213 CYS A C 1
ATOM 1688 O O . CYS A 1 213 ? 9.156 9.818 -14.136 1.00 96.75 213 CYS A O 1
ATOM 1690 N N . ASN A 1 214 ? 10.726 8.457 -15.021 1.00 97.94 214 ASN A N 1
ATOM 1691 C CA . ASN A 1 214 ? 11.349 8.027 -13.763 1.00 97.94 214 ASN A CA 1
ATOM 1692 C C . ASN A 1 214 ? 11.829 9.225 -12.929 1.00 97.94 214 ASN A C 1
ATOM 1694 O O . ASN A 1 214 ? 11.426 9.417 -11.787 1.00 97.94 214 ASN A O 1
ATOM 1698 N N . GLN A 1 215 ? 12.660 10.077 -13.527 1.00 96.38 215 GLN A N 1
ATOM 1699 C CA . GLN A 1 215 ? 13.390 11.124 -12.810 1.00 96.38 215 GLN A CA 1
ATOM 1700 C C . GLN A 1 215 ? 12.532 12.351 -12.475 1.00 96.38 215 GLN A C 1
ATOM 1702 O O . GLN A 1 215 ? 12.960 13.192 -11.679 1.00 96.38 215 GLN A O 1
ATOM 1707 N N . GLN A 1 216 ? 11.347 12.468 -13.086 1.00 96.56 216 GLN A N 1
ATOM 1708 C CA . GLN A 1 216 ? 10.430 13.588 -12.891 1.00 96.56 216 GLN A CA 1
ATOM 1709 C C . GLN A 1 216 ? 9.068 13.095 -12.405 1.00 96.56 216 GLN A C 1
ATOM 1711 O O . GLN A 1 216 ? 8.868 12.970 -11.205 1.00 96.56 216 GLN A O 1
ATOM 1716 N N . THR A 1 217 ? 8.115 12.830 -13.300 1.00 97.50 217 THR A N 1
ATOM 1717 C CA . THR A 1 217 ? 6.708 12.609 -12.932 1.00 97.50 217 THR A CA 1
ATOM 1718 C C . THR A 1 217 ? 6.528 11.493 -11.905 1.00 97.50 217 THR A C 1
ATOM 1720 O O . THR A 1 217 ? 5.796 11.676 -10.935 1.00 97.50 217 THR A O 1
ATOM 1723 N N . TRP A 1 218 ? 7.220 10.367 -12.081 1.00 98.19 218 TRP A N 1
ATOM 1724 C CA . TRP A 1 218 ? 7.184 9.249 -11.142 1.00 98.19 218 TRP A CA 1
ATOM 1725 C C . TRP A 1 218 ? 7.799 9.626 -9.788 1.00 98.19 218 TRP A C 1
ATOM 1727 O O . TRP A 1 218 ? 7.140 9.491 -8.758 1.00 98.19 218 TRP A O 1
ATOM 1737 N N . ARG A 1 219 ? 8.993 10.232 -9.799 1.00 97.88 219 ARG A N 1
ATOM 1738 C CA . ARG A 1 219 ? 9.653 10.776 -8.604 1.00 97.88 219 ARG A CA 1
ATOM 1739 C C . ARG A 1 219 ? 8.783 11.769 -7.828 1.00 97.88 219 ARG A C 1
ATOM 1741 O O . ARG A 1 219 ? 8.773 11.745 -6.603 1.00 97.88 219 ARG A O 1
ATOM 1748 N N . TYR A 1 220 ? 8.041 12.647 -8.501 1.00 98.38 220 TYR A N 1
ATOM 1749 C CA . TYR A 1 220 ? 7.175 13.616 -7.817 1.00 98.38 220 TYR A CA 1
ATOM 1750 C C . TYR A 1 220 ? 5.966 12.959 -7.136 1.00 98.38 220 TYR A C 1
ATOM 1752 O O . TYR A 1 220 ? 5.485 13.473 -6.125 1.00 98.38 220 TYR A O 1
ATOM 1760 N N . LEU A 1 221 ? 5.486 11.820 -7.644 1.00 98.50 221 LEU A N 1
ATOM 1761 C CA . LEU A 1 221 ? 4.485 11.012 -6.944 1.00 98.50 221 LEU A CA 1
ATOM 1762 C C . LEU A 1 221 ? 5.087 10.313 -5.717 1.00 98.50 221 LEU A C 1
ATOM 1764 O O . LEU A 1 221 ? 4.458 10.276 -4.661 1.00 98.50 221 LEU A O 1
ATOM 1768 N N . GLU A 1 222 ? 6.313 9.798 -5.824 1.00 98.56 222 GLU A N 1
ATOM 1769 C CA . GLU A 1 222 ? 7.044 9.217 -4.687 1.00 98.56 222 GLU A CA 1
ATOM 1770 C C . GLU A 1 222 ? 7.263 10.262 -3.582 1.00 98.56 222 GLU A C 1
ATOM 1772 O O . GLU A 1 222 ? 6.927 10.023 -2.425 1.00 98.56 222 GLU A O 1
ATOM 1777 N N . GLN A 1 223 ? 7.685 11.476 -3.945 1.00 98.31 223 GLN A N 1
ATOM 1778 C CA . GLN A 1 223 ? 7.836 12.593 -3.006 1.00 98.31 223 GLN A CA 1
ATOM 1779 C C . GLN A 1 223 ? 6.520 13.004 -2.339 1.00 98.31 223 GLN A C 1
ATOM 1781 O O . GLN A 1 223 ? 6.517 13.387 -1.166 1.00 98.31 223 GLN A O 1
ATOM 1786 N N . TYR A 1 224 ? 5.394 12.918 -3.054 1.00 98.31 224 TYR A N 1
ATOM 1787 C CA . TYR A 1 224 ? 4.078 13.137 -2.454 1.00 98.31 224 TYR A CA 1
ATOM 1788 C C . TYR A 1 224 ? 3.776 12.085 -1.377 1.00 98.31 224 TYR A C 1
ATOM 1790 O O . TYR A 1 224 ? 3.305 12.447 -0.298 1.00 98.31 224 TYR A O 1
ATOM 1798 N N . CYS A 1 225 ? 4.086 10.808 -1.628 1.00 98.56 225 CYS A N 1
ATOM 1799 C CA . CYS A 1 225 ? 3.919 9.736 -0.642 1.00 98.56 225 CYS A CA 1
ATOM 1800 C C . CYS A 1 225 ? 4.802 9.986 0.591 1.00 98.56 225 CYS A C 1
ATOM 1802 O O . CYS A 1 225 ? 4.304 10.001 1.713 1.00 98.56 225 CYS A O 1
ATOM 1804 N N . GLN A 1 226 ? 6.080 10.312 0.380 1.00 98.25 226 GLN A N 1
ATOM 1805 C CA . GLN A 1 226 ? 7.051 10.644 1.437 1.00 98.25 226 GLN A CA 1
ATOM 1806 C C . GLN A 1 226 ? 6.583 11.810 2.304 1.00 98.25 226 GLN A C 1
ATOM 1808 O O . GLN A 1 226 ? 6.512 11.695 3.526 1.00 98.25 226 GLN A O 1
ATOM 1813 N N . THR A 1 227 ? 6.166 12.905 1.672 1.00 98.12 227 THR A N 1
ATOM 1814 C CA . THR A 1 227 ? 5.622 14.072 2.378 1.00 98.12 227 THR A CA 1
ATOM 1815 C C . THR A 1 227 ? 4.352 13.716 3.152 1.00 98.12 227 THR A C 1
ATOM 1817 O O . THR A 1 227 ? 4.154 14.178 4.272 1.00 98.12 227 THR A O 1
ATOM 1820 N N . THR A 1 228 ? 3.480 12.889 2.571 1.00 98.25 228 THR A N 1
ATOM 1821 C CA . THR A 1 228 ? 2.236 12.462 3.222 1.00 98.25 228 THR A CA 1
ATOM 1822 C C . THR A 1 228 ? 2.538 11.644 4.476 1.00 98.25 228 THR A C 1
ATOM 1824 O O . THR A 1 228 ? 2.001 11.963 5.533 1.00 98.25 228 THR A O 1
ATOM 1827 N N . ALA A 1 229 ? 3.452 10.674 4.389 1.00 97.50 229 ALA A N 1
ATOM 1828 C CA . ALA A 1 229 ? 3.854 9.850 5.525 1.00 97.50 229 ALA A CA 1
ATOM 1829 C C . ALA A 1 229 ? 4.507 10.673 6.652 1.00 97.50 229 ALA A C 1
ATOM 1831 O O . ALA A 1 229 ? 4.169 10.530 7.827 1.00 97.50 229 ALA A O 1
ATOM 1832 N N . GLN A 1 230 ? 5.390 11.614 6.298 1.00 95.69 230 GLN A N 1
ATOM 1833 C CA . GLN A 1 230 ? 6.019 12.529 7.259 1.00 95.69 230 GLN A CA 1
ATOM 1834 C C . GLN A 1 230 ? 5.010 13.447 7.970 1.00 95.69 230 GLN A C 1
ATOM 1836 O O . GLN A 1 230 ? 5.258 13.869 9.097 1.00 95.69 230 GLN A O 1
ATOM 1841 N N . ASN A 1 231 ? 3.847 13.702 7.364 1.00 96.56 231 ASN A N 1
ATOM 1842 C CA . ASN A 1 231 ? 2.759 14.493 7.946 1.00 96.56 231 ASN A CA 1
ATOM 1843 C C . ASN A 1 231 ? 1.785 13.658 8.807 1.00 96.56 231 ASN A C 1
ATOM 1845 O O . ASN A 1 231 ? 0.593 13.967 8.885 1.00 96.56 231 ASN A O 1
ATOM 1849 N N . GLY A 1 232 ? 2.282 12.602 9.463 1.00 95.81 232 GLY A N 1
ATOM 1850 C CA . GLY A 1 232 ? 1.514 11.791 10.417 1.00 95.81 232 GLY A CA 1
ATOM 1851 C C . GLY A 1 232 ? 0.487 10.868 9.761 1.00 95.81 232 GLY A C 1
ATOM 1852 O O . GLY A 1 232 ? -0.557 10.574 10.352 1.00 95.81 232 GLY A O 1
ATOM 1853 N N . LYS A 1 233 ? 0.753 10.471 8.515 1.00 98.25 233 LYS A N 1
ATOM 1854 C CA . LYS A 1 233 ? -0.029 9.469 7.795 1.00 98.25 233 LYS A CA 1
ATOM 1855 C C . LYS A 1 233 ? 0.782 8.196 7.624 1.00 98.25 233 LYS A C 1
ATOM 1857 O O . LYS A 1 233 ? 2.012 8.205 7.634 1.00 98.25 233 LYS A O 1
ATOM 1862 N N . GLU A 1 234 ? 0.056 7.136 7.360 1.00 98.50 234 GLU A N 1
ATOM 1863 C CA . GLU A 1 234 ? 0.575 5.878 6.871 1.00 98.50 234 GLU A CA 1
ATOM 1864 C C . GLU A 1 234 ? -0.070 5.576 5.515 1.00 98.50 234 GLU A C 1
ATOM 1866 O O . GLU A 1 234 ? -1.146 6.086 5.174 1.00 98.50 234 GLU A O 1
ATOM 1871 N N . LEU A 1 235 ? 0.635 4.796 4.710 1.00 98.88 235 LEU A N 1
ATOM 1872 C CA . LEU A 1 235 ? 0.303 4.525 3.328 1.00 98.88 235 LEU A CA 1
ATOM 1873 C C . LEU A 1 235 ? 0.447 3.038 3.047 1.00 98.88 235 LEU A C 1
ATOM 1875 O O . LEU A 1 235 ? 1.470 2.433 3.366 1.00 98.88 235 LEU A O 1
ATOM 1879 N N . TYR A 1 236 ? -0.532 2.491 2.343 1.00 98.88 236 TYR A N 1
ATOM 1880 C CA . TYR A 1 236 ? -0.418 1.195 1.690 1.00 98.88 236 TYR A CA 1
ATOM 1881 C C . TYR A 1 236 ? -0.286 1.422 0.196 1.00 98.88 236 TYR A C 1
ATOM 1883 O O . TYR A 1 236 ? -1.165 2.022 -0.426 1.00 98.88 236 TYR A O 1
ATOM 1891 N N . ILE A 1 237 ? 0.844 0.999 -0.369 1.00 98.94 237 ILE A N 1
ATOM 1892 C CA . ILE A 1 237 ? 1.207 1.316 -1.746 1.00 98.94 237 ILE A CA 1
ATOM 1893 C C . ILE A 1 237 ? 1.417 0.030 -2.530 1.00 98.94 237 ILE A C 1
ATOM 1895 O O . ILE A 1 237 ? 2.229 -0.808 -2.151 1.00 98.94 237 ILE A O 1
ATOM 1899 N N . TYR A 1 238 ? 0.736 -0.075 -3.668 1.00 98.94 238 TYR A N 1
ATOM 1900 C CA . TYR A 1 238 ? 0.974 -1.092 -4.686 1.00 98.94 238 TYR A CA 1
ATOM 1901 C C . TYR A 1 238 ? 1.457 -0.425 -5.964 1.00 98.94 238 TYR A C 1
ATOM 1903 O O . TYR A 1 238 ? 0.898 0.583 -6.390 1.00 98.94 238 TYR A O 1
ATOM 1911 N N . SER A 1 239 ? 2.486 -0.974 -6.602 1.00 98.88 239 SER A N 1
ATOM 1912 C CA . SER A 1 239 ? 3.067 -0.404 -7.818 1.00 98.88 239 SER A CA 1
ATOM 1913 C C . SER A 1 239 ? 3.494 -1.478 -8.807 1.00 98.88 239 SER A C 1
ATOM 1915 O O . SER A 1 239 ? 4.000 -2.526 -8.411 1.00 98.88 239 SER A O 1
ATOM 1917 N N . GLY A 1 240 ? 3.375 -1.191 -10.102 1.00 98.81 240 GLY A N 1
ATOM 1918 C CA . GLY A 1 240 ? 3.794 -2.112 -11.153 1.00 98.81 240 GLY A CA 1
ATOM 1919 C C . GLY A 1 240 ? 3.812 -1.488 -12.545 1.00 98.81 240 GLY A C 1
ATOM 1920 O O . GLY A 1 240 ? 3.653 -0.278 -12.726 1.00 98.81 240 GLY A O 1
ATOM 1921 N N . GLY A 1 241 ? 4.020 -2.339 -13.548 1.00 98.50 241 GLY A N 1
ATOM 1922 C CA . GLY A 1 241 ? 3.918 -1.974 -14.958 1.00 98.50 241 GLY A CA 1
ATOM 1923 C C . GLY A 1 241 ? 2.854 -2.789 -15.677 1.00 98.50 241 GLY A C 1
ATOM 1924 O O . GLY A 1 241 ? 2.513 -3.897 -15.268 1.00 98.50 241 GLY A O 1
ATOM 1925 N N . ILE A 1 242 ? 2.333 -2.245 -16.773 1.00 98.00 242 ILE A N 1
ATOM 1926 C CA . ILE A 1 242 ? 1.334 -2.918 -17.596 1.00 98.00 242 ILE A CA 1
ATOM 1927 C C . ILE A 1 242 ? 1.555 -2.701 -19.093 1.00 98.00 242 ILE A C 1
ATOM 1929 O O . ILE A 1 242 ? 2.077 -1.673 -19.536 1.00 98.00 242 ILE A O 1
ATOM 1933 N N . GLY A 1 243 ? 1.133 -3.693 -19.876 1.00 96.75 243 GLY A N 1
ATOM 1934 C CA . GLY A 1 243 ? 1.270 -3.716 -21.323 1.00 96.75 243 GLY A CA 1
ATOM 1935 C C . GLY A 1 243 ? 2.714 -3.946 -21.756 1.00 96.75 243 GLY A C 1
ATOM 1936 O O . GLY A 1 243 ? 3.573 -4.332 -20.965 1.00 96.75 243 GLY A O 1
ATOM 1937 N N . SER A 1 244 ? 2.975 -3.692 -23.032 1.00 95.81 244 SER A N 1
ATOM 1938 C CA . SER A 1 244 ? 4.314 -3.733 -23.611 1.00 95.81 244 SER A CA 1
ATOM 1939 C C . SER A 1 244 ? 4.464 -2.584 -24.603 1.00 95.81 244 SER A C 1
ATOM 1941 O O . SER A 1 244 ? 3.558 -2.354 -25.402 1.00 95.81 244 SER A O 1
ATOM 1943 N N . GLY A 1 245 ? 5.578 -1.850 -24.540 1.00 92.12 245 GLY A N 1
ATOM 1944 C CA . GLY A 1 245 ? 5.856 -0.742 -25.464 1.00 92.12 245 GLY A CA 1
ATOM 1945 C C . GLY A 1 245 ? 6.087 0.609 -24.785 1.00 92.12 245 GLY A C 1
ATOM 1946 O O . GLY A 1 245 ? 5.297 1.535 -24.964 1.00 92.12 245 GLY A O 1
ATOM 1947 N N . GLY A 1 246 ? 7.176 0.731 -24.026 1.00 94.31 246 GLY A N 1
ATOM 1948 C CA . GLY A 1 246 ? 7.638 2.002 -23.454 1.00 94.31 246 GLY A CA 1
ATOM 1949 C C . GLY A 1 246 ? 8.613 2.729 -24.384 1.00 94.31 246 GLY A C 1
ATOM 1950 O O . GLY A 1 246 ? 9.240 2.107 -25.242 1.00 94.31 246 GLY A O 1
ATOM 1951 N N . SER A 1 247 ? 8.767 4.047 -24.217 1.00 93.75 247 SER A N 1
ATOM 1952 C CA . SER A 1 247 ? 9.709 4.856 -25.005 1.00 93.75 247 SER A CA 1
ATOM 1953 C C . SER A 1 247 ? 10.876 5.351 -24.157 1.00 93.75 247 SER A C 1
ATOM 1955 O O . SER A 1 247 ? 10.746 6.349 -23.445 1.00 93.75 247 SER A O 1
ATOM 1957 N N . GLY A 1 248 ? 12.030 4.699 -24.301 1.00 87.56 248 GLY A N 1
ATOM 1958 C CA . GLY A 1 248 ? 13.292 5.118 -23.694 1.00 87.56 248 GLY A CA 1
ATOM 1959 C C . GLY A 1 248 ? 13.953 6.272 -24.453 1.00 87.56 248 GLY A C 1
ATOM 1960 O O . GLY A 1 248 ? 13.336 6.937 -25.292 1.00 87.56 248 GLY A O 1
ATOM 1961 N N . SER A 1 249 ? 15.233 6.546 -24.174 1.00 88.44 249 SER A N 1
ATOM 1962 C CA . SER A 1 249 ? 15.963 7.692 -24.764 1.00 88.44 249 SER A CA 1
ATOM 1963 C C . SER A 1 249 ? 16.208 7.604 -26.269 1.00 88.44 249 SER A C 1
ATOM 1965 O O . SER A 1 249 ? 16.570 8.607 -26.878 1.00 88.44 249 SER A O 1
ATOM 1967 N N . LYS A 1 250 ? 15.972 6.439 -26.886 1.00 88.69 250 LYS A N 1
ATOM 1968 C CA . LYS A 1 250 ? 16.145 6.219 -28.332 1.00 88.69 250 LYS A CA 1
ATOM 1969 C C . LYS A 1 250 ? 14.924 5.588 -29.013 1.00 88.69 250 LYS A C 1
ATOM 1971 O O . LYS A 1 250 ? 15.078 4.919 -30.029 1.00 88.69 250 LYS A O 1
ATOM 1976 N N . GLY A 1 251 ? 13.726 5.795 -28.465 1.00 90.69 251 GLY A N 1
ATOM 1977 C CA . GLY A 1 251 ? 12.465 5.356 -29.075 1.00 90.69 251 GLY A CA 1
ATOM 1978 C C . GLY A 1 251 ? 11.775 4.211 -28.336 1.00 90.69 251 GLY A C 1
ATOM 1979 O O . GLY A 1 251 ? 12.036 3.981 -27.154 1.00 90.69 251 GLY A O 1
ATOM 1980 N N . LEU A 1 252 ? 10.862 3.537 -29.039 1.00 94.81 252 LEU A N 1
ATOM 1981 C CA . LEU A 1 252 ? 9.969 2.510 -28.497 1.00 94.81 252 LEU A CA 1
ATOM 1982 C C . LEU A 1 252 ? 10.640 1.137 -28.412 1.00 94.81 252 LEU A C 1
ATOM 1984 O O . LEU A 1 252 ? 11.251 0.677 -29.374 1.00 94.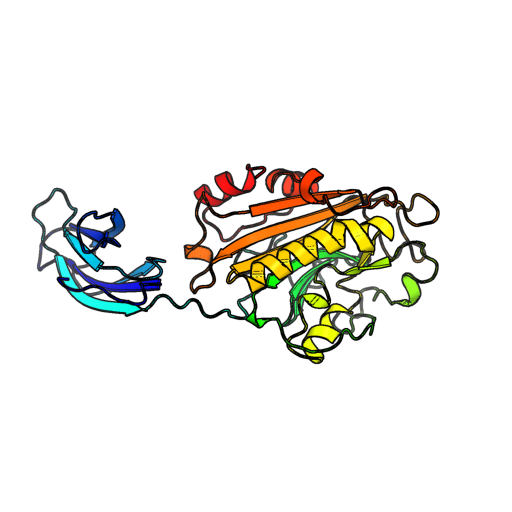81 252 LEU A O 1
ATOM 1988 N N . PHE A 1 253 ? 10.456 0.463 -27.279 1.00 97.31 253 PHE A N 1
ATOM 1989 C CA . PHE A 1 253 ? 10.918 -0.901 -27.036 1.00 97.31 253 PHE A CA 1
ATOM 1990 C C . PHE A 1 253 ? 9.832 -1.698 -26.316 1.00 97.31 253 PHE A C 1
ATOM 1992 O O . PHE A 1 253 ? 9.161 -1.195 -25.416 1.00 97.31 253 PHE A O 1
ATOM 1999 N N . THR A 1 254 ? 9.688 -2.965 -26.692 1.00 97.62 254 THR A N 1
ATOM 2000 C CA . THR A 1 254 ? 8.808 -3.934 -26.021 1.00 97.62 254 THR A CA 1
ATOM 2001 C C . THR A 1 254 ? 9.571 -4.813 -25.031 1.00 97.62 254 THR A C 1
ATOM 2003 O O . THR A 1 254 ? 8.998 -5.272 -24.044 1.00 97.62 254 THR A O 1
ATOM 2006 N N . THR A 1 255 ? 10.875 -5.007 -25.255 1.00 98.06 255 THR A N 1
ATOM 2007 C CA . THR A 1 255 ? 11.788 -5.752 -24.376 1.00 98.06 255 THR A CA 1
ATOM 2008 C C . THR A 1 255 ? 13.199 -5.165 -24.413 1.00 98.06 255 THR A C 1
ATOM 2010 O O . THR A 1 255 ? 13.577 -4.529 -25.399 1.00 98.06 255 THR A O 1
ATOM 2013 N N . ILE A 1 256 ? 13.995 -5.441 -23.381 1.00 97.94 256 ILE A N 1
ATOM 2014 C CA . ILE A 1 256 ? 15.448 -5.212 -23.338 1.00 97.94 256 ILE A CA 1
ATOM 2015 C C . ILE A 1 256 ? 16.177 -6.535 -23.050 1.00 97.94 256 ILE A C 1
ATOM 2017 O O . ILE A 1 256 ? 15.549 -7.584 -22.895 1.00 97.94 256 ILE A O 1
ATOM 2021 N N . ALA A 1 257 ? 17.512 -6.497 -22.987 1.00 97.44 257 ALA A N 1
ATOM 2022 C CA . ALA A 1 257 ? 18.337 -7.638 -22.579 1.00 97.44 257 ALA A CA 1
ATOM 2023 C C . ALA A 1 257 ? 18.101 -8.923 -23.395 1.00 97.44 257 ALA A C 1
ATOM 2025 O O . ALA A 1 257 ? 18.022 -10.015 -22.833 1.00 97.44 257 ALA A O 1
ATOM 2026 N N . ASN A 1 258 ? 17.977 -8.798 -24.721 1.00 95.81 258 ASN A N 1
ATOM 2027 C CA . ASN A 1 258 ? 17.655 -9.907 -25.629 1.00 95.81 258 ASN A CA 1
ATOM 2028 C C . ASN A 1 258 ? 16.343 -10.628 -25.261 1.00 95.81 258 ASN A C 1
ATOM 2030 O O . ASN A 1 258 ? 16.270 -11.852 -25.321 1.00 95.81 258 ASN A O 1
ATOM 2034 N N . GLY A 1 259 ? 15.321 -9.876 -24.844 1.00 96.94 259 GLY A N 1
ATOM 2035 C CA . GLY A 1 259 ? 13.988 -10.409 -24.554 1.00 96.94 259 GLY A CA 1
ATOM 2036 C C . GLY A 1 259 ? 13.764 -10.852 -23.108 1.00 96.94 259 GLY A C 1
ATOM 2037 O O . GLY A 1 259 ? 12.639 -11.186 -22.763 1.00 96.94 259 GLY A O 1
ATOM 2038 N N . LYS A 1 260 ? 14.790 -10.830 -22.244 1.00 97.50 260 LYS A N 1
ATOM 2039 C CA . LYS A 1 260 ? 14.660 -11.277 -20.842 1.00 97.50 260 LYS A CA 1
ATOM 2040 C C . LYS A 1 260 ? 13.779 -10.376 -19.978 1.00 97.50 260 LYS A C 1
ATOM 2042 O O . LYS A 1 260 ? 13.300 -10.821 -18.943 1.00 97.50 260 LYS A O 1
ATOM 2047 N N . VAL A 1 261 ? 13.670 -9.097 -20.334 1.00 98.69 261 VAL A N 1
ATOM 2048 C CA . VAL A 1 261 ? 12.976 -8.092 -19.523 1.00 98.69 261 VAL A CA 1
ATOM 2049 C C . VAL A 1 261 ? 11.984 -7.358 -20.409 1.00 98.69 261 VAL A C 1
ATOM 2051 O O . VAL A 1 261 ? 12.376 -6.709 -21.383 1.00 98.69 261 VAL A O 1
ATOM 2054 N N . VAL A 1 262 ? 10.703 -7.453 -20.070 1.00 98.62 262 VAL A N 1
ATOM 2055 C CA . VAL A 1 262 ? 9.627 -6.733 -20.755 1.00 98.62 262 VAL A CA 1
ATOM 2056 C C . VAL A 1 262 ? 9.652 -5.260 -20.355 1.00 98.62 262 VAL A C 1
ATOM 2058 O O . VAL A 1 262 ? 9.806 -4.912 -19.186 1.00 98.62 262 VAL A O 1
ATOM 2061 N N . VAL A 1 263 ? 9.482 -4.384 -21.343 1.00 98.69 263 VAL A N 1
ATOM 2062 C CA . VAL A 1 263 ? 9.315 -2.944 -21.137 1.00 98.69 263 VAL A CA 1
ATOM 2063 C C . VAL A 1 263 ? 7.816 -2.644 -21.080 1.00 98.69 263 VAL A C 1
ATOM 2065 O O . VAL A 1 263 ? 7.142 -2.810 -22.104 1.00 98.69 263 VAL A O 1
ATOM 2068 N N . PRO A 1 264 ? 7.273 -2.191 -19.936 1.00 98.44 264 PRO A N 1
ATOM 2069 C CA . PRO A 1 264 ? 5.853 -1.886 -19.825 1.00 98.44 264 PRO A CA 1
ATOM 2070 C C . PRO A 1 264 ? 5.493 -0.647 -20.652 1.00 98.44 264 PRO A C 1
ATOM 2072 O O . PRO A 1 264 ? 6.306 0.266 -20.816 1.00 98.44 264 PRO A O 1
ATOM 2075 N N . GLN A 1 265 ? 4.253 -0.594 -21.132 1.00 98.38 265 GLN A N 1
ATOM 2076 C CA . GLN A 1 265 ? 3.706 0.578 -21.821 1.00 98.38 265 GLN A CA 1
ATOM 2077 C C . GLN A 1 265 ? 3.295 1.677 -20.832 1.00 98.38 265 GLN A C 1
ATOM 2079 O O . GLN A 1 265 ? 3.463 2.865 -21.109 1.00 98.38 265 GLN A O 1
ATOM 2084 N N . PHE A 1 266 ? 2.776 1.282 -19.669 1.00 98.69 266 PHE A N 1
ATOM 2085 C CA . PHE A 1 266 ? 2.384 2.184 -18.590 1.00 98.69 266 PHE A CA 1
ATOM 2086 C C . PHE A 1 266 ? 2.952 1.707 -17.257 1.00 98.69 266 PHE A C 1
ATOM 2088 O O . PHE A 1 266 ? 3.107 0.508 -17.028 1.00 98.69 266 PHE A O 1
ATOM 2095 N N . LEU A 1 267 ? 3.212 2.660 -16.374 1.00 98.81 267 LEU A N 1
ATOM 2096 C CA . LEU A 1 267 ? 3.451 2.440 -14.956 1.00 98.81 267 LEU A CA 1
ATOM 2097 C C . LEU A 1 267 ? 2.165 2.759 -14.205 1.00 98.81 267 LEU A C 1
ATOM 2099 O O . LEU A 1 267 ? 1.446 3.689 -14.578 1.00 98.81 267 LEU A O 1
ATOM 2103 N N . TRP A 1 268 ? 1.877 2.015 -13.150 1.00 98.81 268 TRP A N 1
ATOM 2104 C CA . TRP A 1 268 ? 0.711 2.259 -12.315 1.00 98.81 268 TRP A CA 1
ATOM 2105 C C . TRP A 1 268 ? 1.082 2.198 -10.838 1.00 98.81 268 TRP A C 1
ATOM 2107 O O . TRP A 1 268 ? 2.034 1.513 -10.458 1.00 98.81 268 TRP A O 1
ATOM 2117 N N . LYS A 1 269 ? 0.334 2.937 -10.017 1.00 98.81 269 LYS A N 1
ATOM 2118 C CA . LYS A 1 269 ? 0.451 2.919 -8.556 1.00 98.81 269 LYS A CA 1
ATOM 2119 C C . LYS A 1 269 ? -0.926 3.131 -7.928 1.00 98.81 269 LYS A C 1
ATOM 2121 O O . LYS A 1 269 ? -1.658 3.991 -8.412 1.00 98.81 269 LYS A O 1
ATOM 2126 N N . VAL A 1 270 ? -1.242 2.368 -6.887 1.00 98.88 270 VAL A N 1
ATOM 2127 C CA . VAL A 1 270 ? -2.425 2.505 -6.021 1.00 98.88 270 VAL A CA 1
ATOM 2128 C C . VAL A 1 270 ? -1.927 2.838 -4.615 1.00 98.88 270 VAL A C 1
ATOM 2130 O O . VAL A 1 270 ? -1.003 2.188 -4.130 1.00 98.88 270 VAL A O 1
ATOM 2133 N N . ILE A 1 271 ? -2.477 3.882 -3.997 1.00 98.88 271 ILE A N 1
ATOM 2134 C CA . ILE A 1 271 ? -2.029 4.439 -2.714 1.00 98.88 271 ILE A CA 1
ATOM 2135 C C . ILE A 1 271 ? -3.251 4.640 -1.824 1.00 98.88 271 ILE A C 1
ATOM 2137 O O . ILE A 1 271 ? -4.061 5.524 -2.099 1.00 98.88 271 ILE A O 1
ATOM 2141 N N . VAL A 1 272 ? -3.357 3.880 -0.742 1.00 98.81 272 VAL A N 1
ATOM 2142 C CA . VAL A 1 272 ? -4.356 4.104 0.312 1.00 98.81 272 VAL A CA 1
ATOM 2143 C C . VAL A 1 272 ? -3.724 4.950 1.405 1.00 98.81 272 VAL A C 1
ATOM 2145 O O . VAL A 1 272 ? -2.617 4.645 1.842 1.00 98.81 272 VAL A O 1
ATOM 2148 N N . VAL A 1 273 ? -4.401 6.019 1.829 1.00 98.69 273 VAL A N 1
ATOM 2149 C CA . VAL A 1 273 ? -3.896 6.960 2.838 1.00 98.69 273 VAL A CA 1
ATOM 2150 C C . VAL A 1 273 ? -4.711 6.866 4.119 1.00 98.69 273 VAL A C 1
ATOM 2152 O O . VAL A 1 273 ? -5.902 7.180 4.118 1.00 98.69 273 VAL A O 1
ATOM 2155 N N . LEU A 1 274 ? -4.048 6.548 5.230 1.00 98.00 274 LEU A N 1
ATOM 2156 C CA . LEU A 1 274 ? -4.652 6.511 6.559 1.00 98.00 274 LEU A CA 1
ATOM 2157 C C . LEU A 1 274 ? -3.928 7.482 7.513 1.00 98.00 274 LEU A C 1
ATOM 2159 O O . LEU A 1 274 ? -2.739 7.754 7.348 1.00 98.00 274 LEU A O 1
ATOM 2163 N N . PRO A 1 275 ? -4.609 8.092 8.501 1.00 95.94 275 PRO A N 1
ATOM 2164 C CA . PRO A 1 275 ? -3.922 8.664 9.667 1.00 95.94 275 PRO A CA 1
ATOM 2165 C C . PRO A 1 275 ? -3.150 7.567 10.396 1.00 95.94 275 PRO A C 1
ATOM 2167 O O . PRO A 1 275 ? -3.685 6.481 10.438 1.00 95.94 275 PRO A O 1
ATOM 2170 N N . ASN A 1 276 ? -1.999 7.818 11.021 1.00 96.75 276 ASN A N 1
ATOM 2171 C CA . ASN A 1 276 ? -1.350 6.768 11.824 1.00 96.75 276 ASN A CA 1
ATOM 2172 C C . ASN A 1 276 ? -2.295 6.193 12.896 1.00 96.75 276 ASN A C 1
ATOM 2174 O O . ASN A 1 276 ? -2.930 6.962 13.628 1.00 96.75 276 ASN A O 1
ATOM 2178 N N . GLY A 1 277 ? -2.334 4.870 13.031 1.00 95.44 277 GLY A N 1
ATOM 2179 C CA . GLY A 1 277 ? -2.905 4.212 14.202 1.00 95.44 277 GLY A CA 1
ATOM 2180 C C . GLY A 1 277 ? -2.987 2.693 14.082 1.00 95.44 277 GLY A C 1
ATOM 2181 O O . GLY A 1 277 ? -2.570 2.134 13.081 1.00 95.44 277 GLY A O 1
ATOM 2182 N N . PRO A 1 278 ? -3.524 2.000 15.094 1.00 94.38 278 PRO A N 1
ATOM 2183 C CA . PRO A 1 278 ? -3.633 0.545 15.065 1.00 94.38 278 PRO A CA 1
ATOM 2184 C C . PRO A 1 278 ? -4.856 0.078 14.256 1.00 94.38 278 PRO A C 1
ATOM 2186 O O . PRO A 1 278 ? -5.790 0.846 14.019 1.00 94.38 278 PRO A O 1
ATOM 2189 N N . TYR A 1 279 ? -4.907 -1.215 13.925 1.00 95.44 279 TYR A N 1
ATOM 2190 C CA . TYR A 1 279 ? -6.085 -1.886 13.342 1.00 95.44 279 TYR A CA 1
ATOM 2191 C C . TYR A 1 279 ? -6.519 -1.321 11.979 1.00 95.44 279 TYR A C 1
ATOM 2193 O O . TYR A 1 279 ? -7.663 -0.916 11.781 1.00 95.44 279 TYR A O 1
ATOM 2201 N N . ASP A 1 280 ? -5.589 -1.297 11.033 1.00 96.31 280 ASP A N 1
ATOM 2202 C CA . ASP A 1 280 ? -5.659 -0.523 9.789 1.00 96.31 280 ASP A CA 1
ATOM 2203 C C . ASP A 1 280 ? -6.880 -0.857 8.931 1.00 96.31 280 ASP A C 1
ATOM 2205 O O . ASP A 1 280 ? -7.587 0.056 8.507 1.00 96.31 280 ASP A O 1
ATOM 2209 N N . LEU A 1 281 ? -7.202 -2.147 8.768 1.00 96.00 281 LEU A N 1
ATOM 2210 C CA . LEU A 1 281 ? -8.415 -2.585 8.064 1.00 96.00 281 LEU A CA 1
ATOM 2211 C C . LEU A 1 281 ? -9.685 -1.981 8.672 1.00 96.00 281 LEU A C 1
ATOM 2213 O O . LEU A 1 281 ? -10.577 -1.551 7.951 1.00 96.00 281 LEU A O 1
ATOM 2217 N N . ASN A 1 282 ? -9.759 -1.879 10.002 1.00 95.00 282 ASN A N 1
ATOM 2218 C CA . ASN A 1 282 ? -10.920 -1.307 10.680 1.00 95.00 282 ASN A CA 1
ATOM 2219 C C . ASN A 1 282 ? -10.995 0.223 10.554 1.00 95.00 282 ASN A C 1
ATOM 2221 O O . ASN A 1 282 ? -12.042 0.801 10.852 1.00 95.00 282 ASN A O 1
ATOM 2225 N N . ARG A 1 283 ? -9.900 0.892 10.169 1.00 95.31 283 ARG A N 1
ATOM 2226 C CA . ARG A 1 283 ? -9.847 2.347 9.949 1.00 95.31 283 ARG A CA 1
ATOM 2227 C C . ARG A 1 283 ? -10.193 2.746 8.515 1.00 95.31 283 ARG A C 1
ATOM 2229 O O . ARG A 1 283 ? -10.375 3.938 8.264 1.00 95.31 283 ARG A O 1
ATOM 2236 N N . ILE A 1 284 ? -10.289 1.788 7.594 1.00 96.88 284 ILE A N 1
ATOM 2237 C CA . ILE A 1 284 ? -10.718 2.040 6.219 1.00 96.88 284 ILE A CA 1
ATOM 2238 C C . ILE A 1 284 ? -12.237 2.213 6.186 1.00 96.88 284 ILE A C 1
ATOM 2240 O O . ILE A 1 284 ? -12.990 1.398 6.713 1.00 96.88 284 ILE A O 1
ATOM 2244 N N . THR A 1 285 ? -12.685 3.304 5.574 1.00 95.75 285 THR A N 1
ATOM 2245 C CA . THR A 1 285 ? -14.096 3.636 5.368 1.00 95.75 285 THR A CA 1
ATOM 2246 C C . THR A 1 285 ? -14.314 4.067 3.920 1.00 95.75 285 THR A C 1
ATOM 2248 O O . THR A 1 285 ? -13.358 4.299 3.186 1.00 95.75 285 THR A O 1
ATOM 2251 N N . ALA A 1 286 ? -15.572 4.246 3.513 1.00 96.25 286 ALA A N 1
ATOM 2252 C CA . ALA A 1 286 ? -15.927 4.754 2.184 1.00 96.25 286 ALA A CA 1
ATOM 2253 C C . ALA A 1 286 ? -15.382 6.172 1.875 1.00 96.25 286 ALA A C 1
ATOM 2255 O O . ALA A 1 286 ? -15.377 6.587 0.718 1.00 96.25 286 ALA A O 1
ATOM 2256 N N . ASP A 1 287 ? -14.914 6.902 2.896 1.00 95.56 287 ASP A N 1
ATOM 2257 C CA . ASP A 1 287 ? -14.299 8.232 2.773 1.00 95.56 287 ASP A CA 1
ATOM 2258 C C . ASP A 1 287 ? -12.757 8.181 2.774 1.00 95.56 287 ASP A C 1
ATOM 2260 O O . ASP A 1 287 ? -12.090 9.220 2.691 1.00 95.56 287 ASP A O 1
ATOM 2264 N N . THR A 1 288 ? -12.158 6.992 2.915 1.00 97.75 288 THR A N 1
ATOM 2265 C CA . THR A 1 288 ? -10.703 6.828 2.906 1.00 97.75 288 THR A CA 1
ATOM 2266 C C . THR A 1 288 ? -10.126 7.314 1.581 1.00 97.75 288 THR A C 1
ATOM 2268 O O . THR A 1 288 ? -10.582 6.974 0.494 1.00 97.75 288 THR A O 1
ATOM 2271 N N . LYS A 1 289 ? -9.063 8.115 1.652 1.00 98.06 289 LYS A N 1
ATOM 2272 C CA . LYS A 1 289 ? -8.419 8.635 0.448 1.00 98.06 289 LYS A CA 1
ATOM 2273 C C . LYS A 1 289 ? -7.623 7.528 -0.246 1.00 98.06 289 LYS A C 1
ATOM 2275 O O . LYS A 1 289 ? -6.608 7.079 0.286 1.00 98.06 289 LYS A O 1
ATOM 2280 N N . VAL A 1 290 ? -8.023 7.188 -1.469 1.00 98.50 290 VAL A N 1
ATOM 2281 C CA . VAL A 1 290 ? -7.305 6.259 -2.353 1.00 98.50 290 VAL A CA 1
ATOM 2282 C C . VAL A 1 290 ? -6.874 6.986 -3.623 1.00 98.50 290 VAL A C 1
ATOM 2284 O O . VAL A 1 290 ? -7.675 7.645 -4.267 1.00 98.50 290 VAL A O 1
ATOM 2287 N N . ILE A 1 291 ? -5.598 6.915 -3.995 1.00 98.62 291 ILE A N 1
ATOM 2288 C CA . ILE A 1 291 ? -5.081 7.508 -5.235 1.00 98.62 291 ILE A CA 1
ATOM 2289 C C . ILE A 1 291 ? -4.593 6.386 -6.142 1.00 98.62 291 ILE A C 1
ATOM 2291 O O . ILE A 1 291 ? -3.654 5.679 -5.784 1.00 98.62 291 ILE A O 1
ATOM 2295 N N . ALA A 1 292 ? -5.151 6.289 -7.347 1.00 98.69 292 ALA A N 1
ATOM 2296 C CA . ALA A 1 292 ? -4.621 5.441 -8.406 1.00 98.69 292 ALA A CA 1
ATOM 2297 C C . ALA A 1 292 ? -4.131 6.283 -9.592 1.00 98.69 292 ALA A C 1
ATOM 2299 O O . ALA A 1 292 ? -4.765 7.260 -9.998 1.00 98.69 292 ALA A O 1
ATOM 2300 N N . VAL A 1 293 ? -2.980 5.921 -10.160 1.00 98.75 293 VAL A N 1
ATOM 2301 C CA . VAL A 1 293 ? -2.428 6.563 -11.363 1.00 98.75 293 VAL A CA 1
ATOM 2302 C C . VAL A 1 293 ? -2.065 5.541 -12.427 1.00 98.75 293 VAL A C 1
ATOM 2304 O O . VAL A 1 293 ? -1.636 4.430 -12.122 1.00 98.75 293 VAL A O 1
ATOM 2307 N N . LYS A 1 294 ? -2.156 5.961 -13.691 1.00 98.38 294 LYS A N 1
ATOM 2308 C CA . LYS A 1 294 ? -1.651 5.224 -14.852 1.00 98.38 294 LYS A CA 1
ATOM 2309 C C . LYS A 1 294 ? -0.824 6.154 -15.736 1.00 98.38 294 LYS A C 1
ATOM 2311 O O . LYS A 1 294 ? -1.356 6.877 -16.579 1.00 98.38 294 LYS A O 1
ATOM 2316 N N . VAL A 1 295 ? 0.488 6.120 -15.553 1.00 98.38 295 VAL A N 1
ATOM 2317 C CA . VAL A 1 295 ? 1.446 7.019 -16.202 1.00 98.38 295 VAL A CA 1
ATOM 2318 C C . VAL A 1 295 ? 2.026 6.348 -17.454 1.00 98.38 295 VAL A C 1
ATOM 2320 O O . VAL A 1 295 ? 2.533 5.229 -17.355 1.00 98.38 295 VAL A O 1
ATOM 2323 N N . PRO A 1 296 ? 1.989 6.979 -18.644 1.00 98.19 296 PRO A N 1
ATOM 2324 C CA . PRO A 1 296 ? 2.672 6.446 -19.823 1.00 98.19 296 PRO A CA 1
ATOM 2325 C C . PRO A 1 296 ? 4.176 6.295 -19.568 1.00 98.19 296 PRO A C 1
ATOM 2327 O O . PRO A 1 296 ? 4.835 7.237 -19.136 1.00 98.19 296 PRO A O 1
ATOM 2330 N N . ASN A 1 297 ? 4.746 5.130 -19.876 1.00 98.25 297 ASN A N 1
ATOM 2331 C CA . ASN A 1 297 ? 6.178 4.879 -19.717 1.00 98.25 297 ASN A CA 1
ATOM 2332 C C . ASN A 1 297 ? 6.963 5.453 -20.907 1.00 98.25 297 ASN A C 1
ATOM 2334 O O . ASN A 1 297 ? 7.512 4.723 -21.737 1.00 98.25 297 ASN A O 1
ATOM 2338 N N . MET A 1 298 ? 6.935 6.776 -21.059 1.00 95.94 298 MET A N 1
ATOM 2339 C CA . MET A 1 298 ? 7.438 7.462 -22.246 1.00 95.94 298 MET A CA 1
ATOM 2340 C C . MET A 1 298 ? 8.258 8.691 -21.881 1.00 95.94 298 MET A C 1
ATOM 2342 O O . MET A 1 298 ? 7.944 9.413 -20.944 1.00 95.94 298 MET A O 1
ATOM 2346 N N . ASN A 1 299 ? 9.289 8.978 -22.670 1.00 92.25 299 ASN A N 1
ATOM 2347 C CA . ASN A 1 299 ? 10.197 10.085 -22.380 1.00 92.25 299 ASN A CA 1
ATOM 2348 C C . ASN A 1 299 ? 9.625 11.495 -22.564 1.00 92.25 299 ASN A C 1
ATOM 2350 O O . ASN A 1 299 ? 10.244 12.453 -22.113 1.00 92.25 299 ASN A O 1
ATOM 2354 N N . PHE A 1 300 ? 8.470 11.663 -23.206 1.00 91.69 300 PHE A N 1
ATOM 2355 C CA . PHE A 1 300 ? 7.799 12.967 -23.206 1.00 91.69 300 PHE A CA 1
ATOM 2356 C C . PHE A 1 300 ? 7.044 13.233 -21.894 1.00 91.69 300 PHE A C 1
ATOM 2358 O O . PHE A 1 300 ? 6.666 14.374 -21.631 1.00 91.69 300 PHE A O 1
ATOM 2365 N N . VAL A 1 301 ? 6.824 12.204 -21.065 1.00 93.44 301 VAL A N 1
ATOM 2366 C CA . VAL A 1 301 ? 6.238 12.370 -19.735 1.00 93.44 301 VAL A CA 1
ATOM 2367 C C . VAL A 1 301 ? 7.274 13.039 -18.842 1.00 93.44 301 VAL A C 1
ATOM 2369 O O . VAL A 1 301 ? 8.337 12.487 -18.565 1.00 93.44 301 VAL A O 1
ATOM 2372 N N . THR A 1 302 ? 6.973 14.275 -18.462 1.00 91.12 302 THR A N 1
ATOM 2373 C CA . THR A 1 302 ? 7.872 15.199 -17.769 1.00 91.12 302 THR A CA 1
ATOM 2374 C C . THR A 1 302 ? 7.084 16.037 -16.765 1.00 91.12 302 THR A C 1
ATOM 2376 O O . THR A 1 302 ? 5.854 16.123 -16.821 1.00 91.12 302 THR A O 1
ATOM 2379 N N . GLY A 1 303 ? 7.803 16.693 -15.855 1.00 90.31 303 GLY A N 1
ATOM 2380 C CA . GLY A 1 303 ? 7.238 17.668 -14.931 1.00 90.31 303 GLY A CA 1
ATOM 2381 C C . GLY A 1 303 ? 6.556 17.078 -13.695 1.00 90.31 303 GLY A C 1
ATOM 2382 O O . GLY A 1 303 ? 6.443 15.864 -13.514 1.00 90.31 303 GLY A O 1
ATOM 2383 N N . ILE A 1 304 ? 6.109 17.994 -12.833 1.00 89.50 304 ILE A N 1
ATOM 2384 C CA . ILE A 1 304 ? 5.611 17.720 -11.474 1.00 89.50 304 ILE A CA 1
ATOM 2385 C C . ILE A 1 304 ? 4.198 17.142 -11.417 1.00 89.50 304 ILE A C 1
ATOM 2387 O O . ILE A 1 304 ? 3.819 16.524 -10.425 1.00 89.50 304 ILE A O 1
ATOM 2391 N N . ASN A 1 305 ? 3.393 17.361 -12.457 1.00 92.44 305 ASN A N 1
ATOM 2392 C CA . ASN A 1 305 ? 1.960 17.100 -12.405 1.00 92.44 305 ASN A CA 1
ATOM 2393 C C . ASN A 1 305 ? 1.643 15.630 -12.721 1.00 92.44 305 ASN A C 1
ATOM 2395 O O . ASN A 1 305 ? 1.029 15.329 -13.742 1.00 92.44 305 ASN A O 1
ATOM 2399 N N . TRP A 1 306 ? 2.044 14.706 -11.844 1.00 96.50 306 TRP A N 1
ATOM 2400 C CA . TRP A 1 306 ? 1.611 13.299 -11.902 1.00 96.50 306 TRP A CA 1
ATOM 2401 C C . TRP A 1 306 ? 0.089 13.158 -11.786 1.00 96.50 306 TRP A C 1
ATOM 2403 O O . TRP A 1 306 ? -0.509 12.204 -12.274 1.00 96.50 306 TRP A O 1
ATOM 2413 N N . SER A 1 307 ? -0.536 14.158 -11.174 1.00 95.75 307 SER A N 1
ATOM 2414 C CA . SER A 1 307 ? -1.949 14.226 -10.845 1.00 95.75 307 SER A CA 1
ATOM 2415 C C . SER A 1 307 ? -2.864 14.176 -12.089 1.00 95.75 307 SER A C 1
ATOM 2417 O O . SER A 1 307 ? -3.980 13.676 -12.010 1.00 95.75 307 SER A O 1
ATOM 2419 N N . GLN A 1 308 ? -2.373 14.590 -13.262 1.00 96.50 308 GLN A N 1
ATOM 2420 C CA . GLN A 1 308 ? -3.112 14.485 -14.531 1.00 96.50 308 GLN A CA 1
ATOM 2421 C C . GLN A 1 308 ? -3.324 13.036 -15.014 1.00 96.50 308 GLN A C 1
ATOM 2423 O O . GLN A 1 308 ? -4.122 12.802 -15.914 1.00 96.50 308 GLN A O 1
ATOM 2428 N N . TYR A 1 309 ? -2.593 12.072 -14.444 1.00 97.75 309 TYR A N 1
ATOM 2429 C CA . TYR A 1 309 ? -2.652 10.655 -14.809 1.00 97.75 309 TYR A CA 1
ATOM 2430 C C . TYR A 1 309 ? -3.504 9.825 -13.841 1.00 97.75 309 TYR A C 1
ATOM 2432 O O . TYR A 1 309 ? -3.403 8.594 -13.849 1.00 97.75 309 TYR A O 1
ATOM 2440 N N . ARG A 1 310 ? -4.302 10.478 -12.984 1.00 98.44 310 ARG A N 1
ATOM 2441 C CA . AR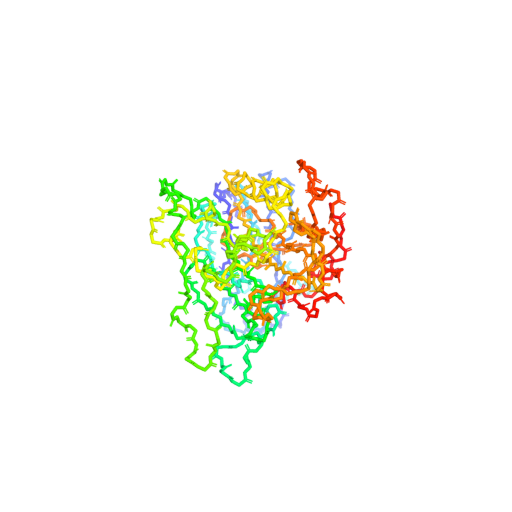G A 1 310 ? -5.209 9.785 -12.067 1.00 98.44 310 ARG A CA 1
ATOM 2442 C C . ARG A 1 310 ? -6.281 9.010 -12.827 1.00 98.44 310 ARG A C 1
ATOM 2444 O O . ARG A 1 310 ? -6.790 9.457 -13.854 1.00 98.44 310 ARG A O 1
ATOM 2451 N N . VAL A 1 311 ? -6.587 7.834 -12.305 1.00 98.50 311 VAL A N 1
ATOM 2452 C CA . VAL A 1 311 ? -7.648 6.927 -12.751 1.00 98.50 311 VAL A CA 1
ATOM 2453 C C . VAL A 1 311 ? -8.283 6.292 -11.511 1.00 98.50 311 VAL A C 1
ATOM 2455 O O . VAL A 1 311 ? -7.801 6.525 -10.406 1.00 98.50 311 VAL A O 1
ATOM 2458 N N . SER A 1 312 ? -9.346 5.511 -11.685 1.00 98.69 312 SER A N 1
ATOM 2459 C CA . SER A 1 312 ? -9.933 4.724 -10.597 1.00 98.69 312 SER A CA 1
ATOM 2460 C C . SER A 1 312 ? -9.122 3.449 -10.341 1.00 98.69 312 SER A C 1
ATOM 2462 O O . SER A 1 312 ? -8.327 3.044 -11.203 1.00 98.69 312 SER A O 1
ATOM 2464 N N . VAL A 1 313 ? -9.310 2.812 -9.182 1.00 98.75 313 VAL A N 1
ATOM 2465 C CA . VAL A 1 313 ? -8.678 1.514 -8.892 1.00 98.75 313 VAL A CA 1
ATOM 2466 C C . VAL A 1 313 ? -9.249 0.452 -9.830 1.00 98.75 313 VAL A C 1
ATOM 2468 O O . VAL A 1 313 ? -8.448 -0.178 -10.522 1.00 98.75 313 VAL A O 1
ATOM 2471 N N . ASP A 1 314 ? -10.574 0.423 -10.048 1.00 98.62 314 ASP A N 1
ATOM 2472 C CA . ASP A 1 314 ? -11.240 -0.430 -11.054 1.00 98.62 314 ASP A CA 1
ATOM 2473 C C . ASP A 1 314 ? -10.559 -0.347 -12.426 1.00 98.62 314 ASP A C 1
ATOM 2475 O O . ASP A 1 314 ? -10.472 -1.303 -13.210 1.00 98.62 314 ASP A O 1
ATOM 2479 N N . LYS A 1 315 ? -10.071 0.851 -12.786 1.00 98.62 315 LYS A N 1
ATOM 2480 C CA . LYS A 1 315 ? -9.412 1.042 -14.072 1.00 98.62 315 LYS A CA 1
ATOM 2481 C C . LYS A 1 315 ? -8.053 0.356 -14.121 1.00 98.62 315 LYS A C 1
ATOM 2483 O O . LYS A 1 315 ? -7.653 -0.075 -15.201 1.00 98.62 315 LYS A O 1
ATOM 2488 N N . ILE A 1 316 ? -7.325 0.292 -13.013 1.00 98.69 316 ILE A N 1
ATOM 2489 C CA . ILE A 1 316 ? -6.087 -0.481 -12.928 1.00 98.69 316 ILE A CA 1
ATOM 2490 C C . ILE A 1 316 ? -6.416 -1.973 -12.943 1.00 98.69 316 ILE A C 1
ATOM 2492 O O . ILE A 1 316 ? -5.841 -2.683 -13.764 1.00 98.69 316 ILE A O 1
ATOM 2496 N N . GLU A 1 317 ? -7.378 -2.423 -12.144 1.00 98.69 317 GLU A N 1
ATOM 2497 C CA . GLU A 1 317 ? -7.796 -3.829 -12.060 1.00 98.69 317 GLU A CA 1
ATOM 2498 C C . GLU A 1 317 ? -8.269 -4.399 -13.391 1.00 98.69 317 GLU A C 1
ATOM 2500 O O . GLU A 1 317 ? -7.761 -5.416 -13.857 1.00 98.69 317 GLU A O 1
ATOM 2505 N N . SER A 1 318 ? -9.152 -3.683 -14.090 1.00 98.50 318 SER A N 1
ATOM 2506 C CA . SER A 1 318 ? -9.632 -4.089 -15.418 1.00 98.50 318 SER A CA 1
ATOM 2507 C C . SER A 1 318 ? -8.516 -4.228 -16.457 1.00 98.50 318 SER A C 1
ATOM 2509 O O . SER A 1 318 ? -8.691 -4.904 -17.472 1.00 98.50 318 SER A O 1
ATOM 2511 N N . LEU A 1 319 ? -7.370 -3.577 -16.242 1.00 98.00 319 LEU A N 1
ATOM 2512 C CA . LEU A 1 319 ? -6.211 -3.690 -17.117 1.00 98.00 319 LEU A CA 1
ATOM 2513 C C . LEU A 1 319 ? -5.265 -4.813 -16.653 1.00 98.00 319 LEU A C 1
ATOM 2515 O O . LEU A 1 319 ? -4.706 -5.519 -17.494 1.00 98.00 319 LEU A O 1
ATOM 2519 N N . THR A 1 320 ? -5.044 -4.963 -15.346 1.00 98.31 320 THR A N 1
ATOM 2520 C CA . THR A 1 320 ? -4.031 -5.865 -14.771 1.00 98.31 320 THR A CA 1
ATOM 2521 C C . THR A 1 320 ? -4.560 -7.260 -14.438 1.00 98.31 320 THR A C 1
ATOM 2523 O O . THR A 1 320 ? -3.765 -8.199 -14.408 1.00 98.31 320 THR A O 1
ATOM 2526 N N . GLY A 1 321 ? -5.866 -7.400 -14.202 1.00 98.12 321 GLY A N 1
ATOM 2527 C CA . GLY A 1 321 ? -6.489 -8.590 -13.620 1.00 98.12 321 GLY A CA 1
ATOM 2528 C C . GLY A 1 321 ? -6.174 -8.787 -12.132 1.00 98.12 321 GLY A C 1
ATOM 2529 O O . GLY A 1 321 ? -6.279 -9.911 -11.648 1.00 98.12 321 GLY A O 1
ATOM 2530 N N . LEU A 1 322 ? -5.714 -7.739 -11.442 1.00 98.62 322 LEU A N 1
ATOM 2531 C CA . LEU A 1 322 ? -5.477 -7.739 -9.994 1.00 98.62 322 LEU A CA 1
ATOM 2532 C C . LEU A 1 322 ? -6.751 -7.326 -9.248 1.00 98.62 322 LEU A C 1
ATOM 2534 O O . LEU A 1 322 ? -7.541 -6.590 -9.828 1.00 98.62 322 LEU A O 1
ATOM 2538 N N . ASN A 1 323 ? -6.883 -7.766 -7.995 1.00 98.38 323 ASN A N 1
ATOM 2539 C CA . ASN A 1 323 ? -7.889 -7.317 -7.028 1.00 98.38 323 ASN A CA 1
ATOM 2540 C C . ASN A 1 323 ? -7.177 -6.603 -5.875 1.00 98.38 323 ASN A C 1
ATOM 2542 O O . ASN A 1 323 ? -6.622 -7.261 -4.992 1.00 98.38 323 ASN A O 1
ATOM 2546 N N . PHE A 1 324 ? -7.075 -5.281 -5.911 1.00 98.38 324 PHE A N 1
ATOM 2547 C CA . PHE A 1 324 ? -6.534 -4.539 -4.776 1.00 98.38 324 PHE A CA 1
ATOM 2548 C C . PHE A 1 324 ? -7.522 -4.594 -3.614 1.00 98.38 324 PHE A C 1
ATOM 2550 O O . PHE A 1 324 ? -8.584 -5.168 -3.744 1.00 98.38 324 PHE A O 1
ATOM 2557 N N . LEU A 1 325 ? -7.098 -4.132 -2.436 1.00 97.69 325 LEU A N 1
ATOM 2558 C CA . LEU A 1 325 ? -7.969 -3.985 -1.262 1.00 97.69 325 LEU A CA 1
ATOM 2559 C C . LEU A 1 325 ? -8.780 -5.236 -0.859 1.00 97.69 325 LEU A C 1
ATOM 2561 O O . LEU A 1 325 ? -9.696 -5.104 -0.065 1.00 97.69 325 LEU A O 1
ATOM 2565 N N . ALA A 1 326 ? -8.373 -6.435 -1.287 1.00 96.88 326 ALA A N 1
ATOM 2566 C CA . ALA A 1 326 ? -9.155 -7.674 -1.205 1.00 96.88 326 ALA A CA 1
ATOM 2567 C C . ALA A 1 326 ? -9.536 -8.144 0.214 1.00 96.88 326 ALA A C 1
ATOM 2569 O O . ALA A 1 326 ? -10.328 -9.071 0.363 1.00 96.88 326 ALA A O 1
ATOM 2570 N N . ASP A 1 327 ? -8.919 -7.566 1.250 1.00 97.81 327 ASP A N 1
ATOM 2571 C CA . ASP A 1 327 ? -9.240 -7.837 2.659 1.00 97.81 327 ASP A CA 1
ATOM 2572 C C . ASP A 1 327 ? -10.089 -6.712 3.305 1.00 97.81 327 ASP A C 1
ATOM 2574 O O . ASP A 1 327 ? -10.408 -6.773 4.497 1.00 97.81 327 ASP A O 1
ATOM 2578 N N . VAL A 1 328 ? -10.438 -5.665 2.549 1.00 97.81 328 VAL A N 1
ATOM 2579 C CA . VAL A 1 328 ? -11.401 -4.616 2.923 1.00 97.81 328 VAL A CA 1
ATOM 2580 C C . VAL A 1 328 ? -12.821 -5.144 2.676 1.00 97.81 328 VAL A C 1
ATOM 2582 O O . VAL A 1 328 ? -13.033 -5.988 1.819 1.00 97.81 328 VAL A O 1
ATOM 2585 N N . ASP A 1 329 ? -13.804 -4.685 3.455 1.00 96.38 329 ASP A N 1
ATOM 2586 C CA . ASP A 1 329 ? -15.211 -5.052 3.244 1.00 96.38 329 ASP A CA 1
ATOM 2587 C C . ASP A 1 329 ? -15.689 -4.621 1.847 1.00 96.38 329 ASP A C 1
ATOM 2589 O O . ASP A 1 329 ? -15.571 -3.437 1.519 1.00 96.38 329 ASP A O 1
ATOM 2593 N N . ASP A 1 330 ? -16.278 -5.546 1.080 1.00 96.00 330 ASP A N 1
ATOM 2594 C CA . ASP A 1 330 ? -16.736 -5.334 -0.302 1.00 96.00 330 ASP A CA 1
ATOM 2595 C C . ASP A 1 330 ? -17.560 -4.042 -0.465 1.00 96.00 330 ASP A C 1
ATOM 2597 O O . ASP A 1 330 ? -17.408 -3.306 -1.435 1.00 96.00 330 ASP A O 1
ATOM 2601 N N . SER A 1 331 ? -18.421 -3.701 0.508 1.00 97.00 331 SER A N 1
ATOM 2602 C CA . SER A 1 331 ? -19.274 -2.505 0.405 1.00 97.00 331 SER A CA 1
ATOM 2603 C C . SER A 1 331 ? -18.500 -1.189 0.521 1.00 97.00 331 SER A C 1
ATOM 2605 O O . SER A 1 331 ? -18.971 -0.144 0.064 1.00 97.00 331 SER A O 1
ATOM 2607 N N . ILE A 1 332 ? -17.323 -1.228 1.150 1.00 97.56 332 ILE A N 1
ATOM 2608 C CA . ILE A 1 332 ? -16.380 -0.115 1.237 1.00 97.56 332 ILE A CA 1
ATOM 2609 C C . ILE A 1 332 ? -15.443 -0.139 0.027 1.00 97.56 332 ILE A C 1
ATOM 2611 O O . ILE A 1 332 ? -15.233 0.914 -0.575 1.00 97.56 332 ILE A O 1
ATOM 2615 N N . GLU A 1 333 ? -14.915 -1.312 -0.330 1.00 96.88 333 GLU A N 1
ATOM 2616 C CA . GLU A 1 333 ? -14.076 -1.544 -1.513 1.00 96.88 333 GLU A CA 1
ATOM 2617 C C . GLU A 1 333 ? -14.760 -0.996 -2.776 1.00 96.88 333 GLU A C 1
ATOM 2619 O O . GLU A 1 333 ? -14.237 -0.060 -3.380 1.00 96.88 333 GLU A O 1
ATOM 2624 N N . ASP A 1 334 ? -16.000 -1.415 -3.061 1.00 97.00 334 ASP A N 1
ATOM 2625 C CA . ASP A 1 334 ? -16.813 -0.959 -4.201 1.00 97.00 334 ASP A CA 1
ATOM 2626 C C . ASP A 1 334 ? -16.879 0.578 -4.316 1.00 97.00 334 ASP A C 1
ATOM 2628 O O . ASP A 1 334 ? -16.876 1.158 -5.408 1.00 97.00 334 ASP A O 1
ATOM 2632 N N . VAL A 1 335 ? -16.971 1.275 -3.176 1.00 97.75 335 VAL A N 1
ATOM 2633 C CA . VAL A 1 335 ? -17.059 2.741 -3.144 1.00 97.75 335 VAL A CA 1
ATOM 2634 C C . VAL A 1 335 ? -15.697 3.384 -3.368 1.00 97.75 335 VAL A C 1
ATOM 2636 O O . VAL A 1 335 ? -15.617 4.401 -4.062 1.00 97.75 335 VAL A O 1
ATOM 2639 N N . LEU A 1 336 ? -14.642 2.844 -2.762 1.00 97.88 336 LEU A N 1
ATOM 2640 C CA . LEU A 1 336 ? -13.291 3.383 -2.876 1.00 97.88 336 LEU A CA 1
ATOM 2641 C C . LEU A 1 336 ? -12.720 3.179 -4.278 1.00 97.88 336 LEU A C 1
ATOM 2643 O O . LEU A 1 336 ? -12.075 4.081 -4.820 1.00 97.88 336 LEU A O 1
ATOM 2647 N N . GLU A 1 337 ? -12.970 2.019 -4.876 1.00 97.44 337 GLU A N 1
ATOM 2648 C CA . GLU A 1 337 ? -12.314 1.609 -6.110 1.00 97.44 337 GLU A CA 1
ATOM 2649 C C . GLU A 1 337 ? -12.901 2.255 -7.365 1.00 97.44 337 GLU A C 1
ATOM 2651 O O . GLU A 1 337 ? -12.157 2.543 -8.313 1.00 97.44 337 GLU A O 1
ATOM 2656 N N . ALA A 1 338 ? -14.181 2.635 -7.316 1.00 96.50 338 ALA A N 1
ATOM 2657 C CA . ALA A 1 338 ? -14.879 3.347 -8.383 1.00 96.50 338 ALA A CA 1
ATOM 2658 C C . ALA A 1 338 ? -14.510 4.843 -8.494 1.00 96.50 338 ALA A C 1
ATOM 2660 O O . ALA A 1 338 ? -14.751 5.478 -9.530 1.00 96.50 338 ALA A O 1
ATOM 2661 N N . GLN A 1 339 ? -13.942 5.448 -7.445 1.00 92.12 339 GLN A N 1
ATOM 2662 C CA . GLN A 1 339 ? -13.682 6.891 -7.394 1.00 92.12 339 GLN A CA 1
ATOM 2663 C C . GLN A 1 339 ? -12.424 7.315 -8.170 1.00 92.12 339 GLN A C 1
ATOM 2665 O O . GLN A 1 339 ? -11.442 6.585 -8.281 1.00 92.12 339 GLN A O 1
ATOM 2670 N N . VAL A 1 340 ? -12.425 8.562 -8.665 1.00 90.06 340 VAL A N 1
ATOM 2671 C CA . VAL A 1 340 ? -11.219 9.260 -9.155 1.00 90.06 340 VAL A CA 1
ATOM 2672 C C . VAL A 1 340 ? -11.042 10.557 -8.357 1.00 90.06 340 VAL A C 1
ATOM 2674 O O . VAL A 1 340 ? -11.493 11.613 -8.811 1.00 90.06 340 VAL A O 1
ATOM 2677 N N . PRO A 1 341 ? -10.459 10.486 -7.151 1.00 63.28 341 PRO A N 1
ATOM 2678 C CA . PRO A 1 341 ? -10.363 11.638 -6.255 1.00 63.28 341 PRO A CA 1
ATOM 2679 C C . PRO A 1 341 ? -9.279 12.653 -6.644 1.00 63.28 341 PRO A C 1
ATOM 2681 O O . PRO A 1 341 ? -8.419 12.360 -7.511 1.00 63.28 341 PRO A O 1
#

Foldseek 3Di:
DQAKDFFAFQKKKWWKAWPDPFAKFKKWKWKDQPNPPDIDTQDMDIHHHRDIDIDMGGRLTGGIMDMDIGGDGPDPTDMDIDDMDTDGWDLDFDQDDQQPLHDFPPADCDVVCQQQHWDDDSAWIFGFGLQALETLKIKGKFACLQDDAADQDLQAAWDPPDPPPGDTDGPCQCVVQLFDFAFRCDLRRHRRDNVSSNVSRYSRRGAGFAVQCRVAAVVLVVVVQVVLRVVQKMKIKMKDAADAWAQGPPGIDQATSVSRHGHGQWIKMKIWIGGGGPDVLSRQALPTDIWIFIGGRYNVPHHNPSLVRTDFQVVVCVRSVTDTSVVHDPVSSVSRRHDRD

Sequence (341 aa):
MNFNLSNGASRIIVSNAIYGVDQSSQWSLWSSVDDGLVWLKVANVNCTKHTLYKDTIYANISGKVRFEIRHSSLNTSRINIDDLYIEDFDTTASQDYHLTLGNPSNAQTDIAFPDNYLLAKDQYILSYNSSKGIPNWVGWHMSSAWHGSAPRKDAFKADATLPTSFIRIKPSDYTNSVFDRGHMCPSEDRDLTTTDNLQTFLMTNMIPQAPNCNQQTWRYLEQYCQTTAQNGKELYIYSGGIGSGGSGSKGLFTTIANGKVVVPQFLWKVIVVLPNGPYDLNRITADTKVIAVKVPNMNFVTGINWSQYRVSVDKIESLTGLNFLADVDDSIEDVLEAQVP

Nearest PDB structures (foldseek):
  1zm8-assembly1_A  TM=9.824E-01  e=1.737E-29  Anabaena sp.
  5t40-assembly1_B  TM=8.371E-01  e=6.541E-18  Homo sapiens
  7r6t-assembly1_D  TM=8.582E-01  e=2.180E-17  Homo sapiens
  4a1n-assembly1_A-2  TM=8.270E-01  e=1.096E-17  Homo sapiens
  6iid-assembly2_D  TM=8.316E-01  e=2.058E-17  Homo sapiens

=== Feature glossary ===
A reading guide for the features in this record.

Start from the sequence.

  · This is the polypeptide sequence — one letter per residue, N-terminus first. Length ranges from a few dozen residues for small domains to over a thousand for large multi-domain proteins.

Fold it, and you get atomic coordinates and the backbone conformation that goes with them.

  · Structure coordinates are given as an mmCIF _atom_site loop: one row per atom with element, residue name, chain id, sequence number, and x/y/z position in Å. Only the four main-chain atoms per residue are included here; side chains are omitted to keep the record compact.

  · Backbone dihedral angles. Every residue except chain termini has a φ (preceding-C → N → Cα → C) and a ψ (N → Cα → C → next-N). They are reported in degrees following the IUPAC sign convention. Secondary structure is essentially a statement about which (φ, ψ) basin each residue occupies.

  · The SS8 string is DSSP's per-residue secondary-structure call. α-helix (H) means an i→i+4 H-bond ladder; β-strand (E) means the residue participates in a β-sheet; 3₁₀ (G) and π (I) are tighter and wider helices; T/S are turns/bends; '-' is loop.

  · SS3 is a coarse helix/strand/coil call (letters a/b/c) made by the P-SEA algorithm from inter-Cα distances and dihedrals. It is less detailed than DSSP but needs only Cα positions.

Summarize the fold with a handful of shape descriptors and a per-residue structural alphabet.

  · Radius of gyration (Rg) is the root-mean-square distance of Cα atoms from their centroid — a single number for overall size and compactness. A globular domain of N residues has Rg ≈ 2.2·N^0.38 Å; an extended or disordered chain has a much larger Rg. The Cα contact count is the number of residue pairs whose Cα atoms are within 8 Å and are more than four positions apart in sequence — a standard proxy for tertiary packing density. The bounding box is the smallest axis-aligned box enclosing all Cα atoms.

  · The Foldseek 3Di string encodes local tertiary geometry as a 20-letter alphabet — one character per residue — derived from the relative positions of nearby Cα atoms. Unlike the amino-acid sequence, 3Di is a direct function of the 3D structure, so two proteins with the same fold have similar 3Di strings even at low sequence identity.

  · Solvent-accessible surface area (SASA) is the area in Å² traced out by the centre of a 1.4 Å probe sphere (a water molecule) rolled over the protein's van der Waals surface (Shrake–Rupley / Lee–Richards construction). Buried residues have near-zero SASA; fully exposed residues can exceed 200 Å². The total SASA scales roughly with the number of surface residues.

Ask how reliable the model is.

  · pLDDT (predicted Local Distance Difference Test) is AlphaFold's per-residue confidence score, ranging from 0 to 100. Values above 90 indicate high confidence (typically well-packed cores); 70–90 is confident; 50–70 low confidence; below 50 usually means the region is disordered or the prediction is unreliable there. AlphaFold stores pLDDT in the mmCIF B-factor column.

  · B-factor (Debye–Waller factor) reflects atomic displacement in the crystal lattice. It is an exp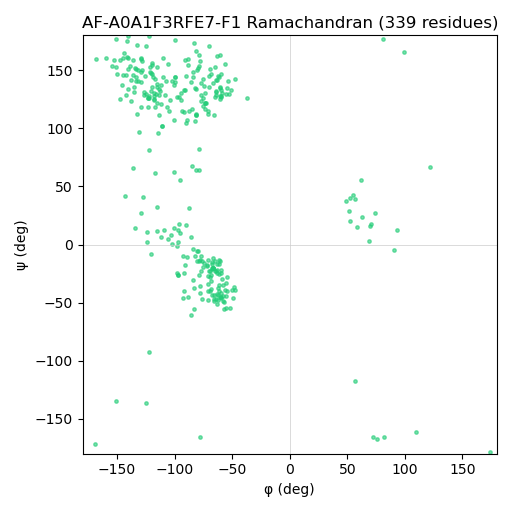erimental observable (units Å²), not a prediction; low values mean the atom is pinned down, high values mean it moves or is heterogeneous across the crystal.

  · Predicted Aligned Error (PAE) is an AlphaFold confidence matrix: entry (i, j) is the expected error in the position of residue j, in ångströms, when the prediction is superimposed on the true structure at residue i. Low PAE within a block of residues means that block is internally rigid and well-predicted; high PAE between two blocks means their relative placement is uncertain even if each block individually is confident.

Place it in context: what it resembles, what it is annotated as, and how it looks.

  · Nearest PDB neighbors are the top structural matches found by Foldseek when searching this structure against the entire Protein Data Bank. Each hit reports a TM-score (0 to 1; >0.5 almost always implies the same fold) and an E-value. These are *structural* homologs — they may share no detectable sequence similarity.

  · Functional annotations link the protein to curated databases. InterPro entries identify conserved domains and families by matching the sequence against member-database signatures (Pfam, PROSITE, CDD, …). Gene Ontology (GO) terms describe molecular function, biological process, and cellular component in a controlled vocabulary. CATH places the structure in a hierarchical fold classification (Class/Architecture/Topology/Homologous-superfamily). The organism is the source species.

  · Three diagnostic plots accompany the record. The Cα contact map visualizes the tertiary structure as a 2D adjacency matrix (8 Å cutoff, sequence-local contacts suppressed). The Ramachandran plot shows the distribution of backbone (φ, ψ) torsions, with points in the α and β basins reflecting secondary structure content. The PAE plot shows AlphaFold's inter-residue confidence as a color matrix.

  · Six rendered views show the 3D structure from the faces of a cube — i.e. along ±x, ±y, ±z. Rendering representation is drawn randomly per protein from cartoon (secondary-structure ribbons), sticks (backbone bonds), or molecular surface; coloring is either N→C rainbow (blue at the N-terminus through red at the C-terminus) or one color per chain.